Protein AF-A0A845XE99-F1 (afdb_monomer_lite)

Foldseek 3Di:
DDDPDPVVVCVVLLVVLVVLLLLLLVLQLVVCVVVVNNVVSVVSSCCSCPPPVNVVCSVVSDLLSVLVSLQSVLVVCCVPPVLSSLLSLLRSCLSPVPSVLCLLVSLLSQLVPDDPDSVVSSVVSVCSSCVNNVVSCVVVCVVPVVVSVCVVCCVQQPWPPPDDPDPAQLSVVCVVPVVCTGPNSCVVVVVVSVVLSVCVNVVVDDSVRSVVVNVVSCCRHPVPPPD

Structure (mmCIF, N/CA/C/O backbone):
data_AF-A0A845XE99-F1
#
_entry.id   AF-A0A845XE99-F1
#
loop_
_atom_site.group_PDB
_atom_site.id
_atom_site.type_symbol
_atom_site.label_atom_id
_atom_site.label_alt_id
_atom_site.label_comp_id
_atom_site.label_asym_id
_atom_site.label_entity_id
_atom_site.label_seq_id
_atom_site.pdbx_PDB_ins_code
_atom_site.Cartn_x
_atom_site.Cartn_y
_atom_site.Cartn_z
_atom_site.occupancy
_atom_site.B_iso_or_equiv
_atom_site.auth_seq_id
_atom_site.auth_comp_id
_atom_site.auth_asym_id
_atom_site.auth_atom_id
_atom_site.pdbx_PDB_model_num
ATOM 1 N N . MET A 1 1 ? 0.082 -1.389 -30.279 1.00 43.47 1 MET A N 1
ATOM 2 C CA . MET A 1 1 ? -0.028 0.013 -29.827 1.00 43.47 1 MET A CA 1
ATOM 3 C C . MET A 1 1 ? 0.870 0.167 -28.615 1.00 43.47 1 MET A C 1
ATOM 5 O O . MET A 1 1 ? 0.468 -0.185 -27.518 1.00 43.47 1 MET A O 1
ATOM 9 N N . GLY A 1 2 ? 2.123 0.544 -28.833 1.00 55.94 2 GLY A N 1
ATOM 10 C CA . GLY A 1 2 ? 3.121 0.681 -27.778 1.00 55.94 2 GLY A CA 1
ATOM 11 C C . GLY A 1 2 ? 4.141 1.705 -28.242 1.00 55.94 2 GLY A C 1
ATOM 12 O O . GLY A 1 2 ? 4.528 1.669 -29.408 1.00 55.94 2 GLY A O 1
ATOM 13 N N . PHE A 1 3 ? 4.473 2.651 -27.367 1.00 55.25 3 PHE A N 1
ATOM 14 C CA . PHE A 1 3 ? 5.484 3.674 -27.613 1.00 55.25 3 PHE A CA 1
ATOM 15 C C . PHE A 1 3 ? 6.777 3.004 -28.087 1.00 55.25 3 PHE A C 1
ATOM 17 O O . PHE A 1 3 ? 7.237 2.054 -27.454 1.00 55.25 3 PHE A O 1
ATOM 24 N N . GLN A 1 4 ? 7.296 3.438 -29.237 1.00 69.81 4 GLN A N 1
ATOM 25 C CA . GLN A 1 4 ? 8.505 2.859 -29.830 1.00 69.81 4 GLN A CA 1
ATOM 26 C C . GLN A 1 4 ? 9.765 3.324 -29.090 1.00 69.81 4 GLN A C 1
ATOM 28 O O . GLN A 1 4 ? 10.740 2.581 -29.046 1.00 69.81 4 GLN A O 1
ATOM 33 N N . ASP A 1 5 ? 9.685 4.482 -28.425 1.00 78.94 5 ASP A N 1
ATOM 34 C CA . ASP A 1 5 ? 10.758 5.060 -27.629 1.00 78.94 5 ASP A CA 1
ATOM 35 C C . ASP A 1 5 ? 10.403 5.165 -26.141 1.00 78.94 5 ASP A C 1
ATOM 37 O O . ASP A 1 5 ? 9.306 5.563 -25.734 1.00 78.94 5 ASP A O 1
ATOM 41 N N . TYR A 1 6 ? 11.387 4.842 -25.300 1.00 77.19 6 TYR A N 1
ATOM 42 C CA . TYR A 1 6 ? 11.289 4.947 -23.842 1.00 77.19 6 TYR A CA 1
ATOM 43 C C . TYR A 1 6 ? 11.041 6.392 -23.370 1.00 77.19 6 TYR A C 1
ATOM 45 O O . TYR A 1 6 ? 10.379 6.607 -22.351 1.00 77.19 6 TYR A O 1
ATOM 53 N N . SER A 1 7 ? 11.508 7.392 -24.128 1.00 80.31 7 SER A N 1
ATOM 54 C CA . SER A 1 7 ? 11.265 8.810 -23.830 1.00 80.31 7 SER A CA 1
ATOM 55 C C . SER A 1 7 ? 9.785 9.170 -23.872 1.00 80.31 7 SER A C 1
ATOM 57 O O . SER A 1 7 ? 9.321 9.946 -23.034 1.00 80.31 7 SER A O 1
ATOM 59 N N . ASP A 1 8 ? 9.036 8.594 -24.809 1.00 82.19 8 ASP A N 1
ATOM 60 C CA . ASP A 1 8 ? 7.619 8.903 -24.995 1.00 82.19 8 ASP A CA 1
ATOM 61 C C . ASP A 1 8 ? 6.784 8.282 -23.878 1.00 82.19 8 ASP A C 1
ATOM 63 O O . ASP A 1 8 ? 5.862 8.909 -23.350 1.00 82.19 8 ASP A O 1
ATOM 67 N N . TRP A 1 9 ? 7.176 7.082 -23.439 1.00 81.94 9 TRP A N 1
ATOM 68 C CA . TRP A 1 9 ? 6.602 6.448 -22.258 1.00 81.94 9 TRP A CA 1
ATOM 69 C C . TRP A 1 9 ? 6.834 7.303 -21.002 1.00 81.94 9 TRP A C 1
ATOM 71 O O . TRP A 1 9 ? 5.875 7.614 -20.292 1.00 81.94 9 TRP A O 1
ATOM 81 N N . ILE A 1 10 ? 8.069 7.759 -20.748 1.00 83.00 10 ILE A N 1
ATOM 82 C CA . ILE A 1 10 ? 8.361 8.624 -19.589 1.00 83.00 10 ILE A CA 1
ATOM 83 C C . ILE A 1 10 ? 7.571 9.930 -19.669 1.00 83.00 10 ILE A C 1
ATOM 85 O O . ILE A 1 10 ? 7.016 10.371 -18.660 1.00 83.00 10 ILE A O 1
ATOM 89 N N . SER A 1 11 ? 7.515 10.549 -20.847 1.00 84.69 11 SER A N 1
ATOM 90 C CA . SER A 1 11 ? 6.847 11.839 -21.038 1.00 84.69 11 SER A CA 1
ATOM 91 C C . SER A 1 11 ? 5.353 11.762 -20.720 1.00 84.69 11 SER A C 1
ATOM 93 O O . SER A 1 11 ? 4.804 12.705 -20.150 1.00 84.69 11 SER A O 1
ATOM 95 N N . LEU A 1 12 ? 4.710 10.624 -21.005 1.00 85.88 12 LEU A N 1
ATOM 96 C CA . LEU A 1 12 ? 3.317 10.374 -20.636 1.00 85.88 12 LEU A CA 1
ATOM 97 C C . LEU A 1 12 ? 3.138 10.100 -19.135 1.00 85.88 12 LEU A C 1
ATOM 99 O O . LEU A 1 12 ? 2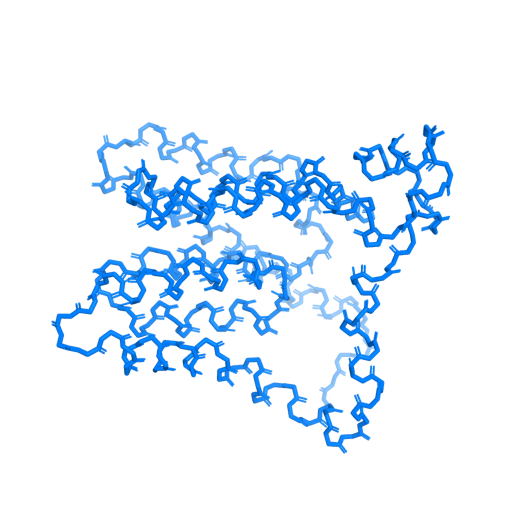.228 10.641 -18.507 1.00 85.88 12 LEU A O 1
ATOM 103 N N . TRP A 1 13 ? 3.969 9.235 -18.551 1.00 86.25 13 TRP A N 1
ATOM 104 C CA . TRP A 1 13 ? 3.756 8.745 -17.184 1.00 86.25 13 TRP A CA 1
ATOM 105 C C . TRP A 1 13 ? 4.229 9.711 -16.100 1.00 86.25 13 TRP A C 1
ATOM 107 O O . TRP A 1 13 ? 3.632 9.775 -15.023 1.00 86.25 13 TRP A O 1
ATOM 117 N N . ARG A 1 14 ? 5.254 10.518 -16.380 1.00 86.3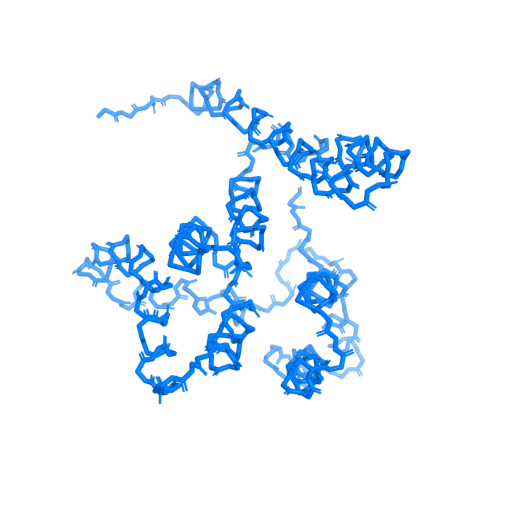1 14 ARG A N 1
ATOM 118 C CA . ARG A 1 14 ? 5.794 11.504 -15.439 1.00 86.31 14 ARG A CA 1
ATOM 119 C C . ARG A 1 14 ? 4.741 12.492 -14.900 1.00 86.31 14 ARG A C 1
ATOM 121 O O . ARG A 1 14 ? 4.681 12.637 -13.678 1.00 86.31 14 ARG A O 1
ATOM 128 N N . PRO A 1 15 ? 3.880 13.141 -15.713 1.00 89.12 15 PRO A N 1
ATOM 129 C CA . PRO A 1 15 ? 2.836 14.016 -15.177 1.00 89.12 15 PRO A CA 1
ATOM 130 C C . PRO A 1 15 ? 1.800 13.252 -14.345 1.00 89.12 15 PRO A C 1
ATOM 132 O O . PRO A 1 15 ? 1.351 13.771 -13.326 1.00 89.12 15 PRO A O 1
ATOM 135 N N . ILE A 1 16 ? 1.462 12.012 -14.718 1.00 90.00 16 ILE A N 1
ATOM 136 C CA . ILE A 1 16 ? 0.531 11.171 -13.950 1.00 90.00 16 ILE A CA 1
ATOM 137 C C . ILE A 1 16 ? 1.113 10.887 -12.562 1.00 90.00 16 ILE A C 1
ATOM 139 O O . ILE A 1 16 ? 0.440 11.098 -11.554 1.00 90.00 16 ILE A O 1
ATOM 143 N N . PHE A 1 17 ? 2.377 10.468 -12.484 1.00 89.50 17 PHE A N 1
ATOM 144 C CA . PHE A 1 17 ? 3.036 10.212 -11.202 1.00 89.50 17 PHE A CA 1
ATOM 145 C C . PHE A 1 17 ? 3.188 11.476 -10.360 1.00 89.50 17 PHE A C 1
ATOM 147 O O . PHE A 1 17 ? 2.987 11.417 -9.148 1.00 89.50 17 PHE A O 1
ATOM 154 N N . LEU A 1 18 ? 3.457 12.625 -10.984 1.00 89.56 18 LEU A N 1
ATOM 155 C CA . LEU A 1 18 ? 3.500 13.906 -10.286 1.00 89.56 18 LEU A CA 1
ATOM 156 C C . LEU A 1 18 ? 2.130 14.279 -9.699 1.00 89.56 18 LEU A C 1
ATOM 158 O O . LEU A 1 18 ? 2.049 14.644 -8.526 1.00 89.56 18 LEU A O 1
ATOM 162 N N . MET A 1 19 ? 1.050 14.137 -10.475 1.00 91.81 19 MET A N 1
ATOM 163 C CA . MET A 1 19 ? -0.317 14.375 -9.995 1.00 91.81 19 MET A CA 1
ATOM 164 C C . MET A 1 19 ? -0.668 13.458 -8.823 1.00 91.81 19 MET A C 1
ATOM 166 O O . MET A 1 19 ? -1.215 13.915 -7.821 1.00 91.81 19 MET A O 1
ATOM 170 N N . VAL A 1 20 ? -0.314 12.176 -8.914 1.00 92.56 20 VAL A N 1
ATOM 171 C CA . VAL A 1 20 ? -0.529 11.202 -7.839 1.00 92.56 20 VAL A CA 1
ATOM 172 C C . VAL A 1 20 ? 0.290 11.556 -6.597 1.00 92.56 20 VAL A C 1
ATOM 174 O O . VAL A 1 20 ? -0.230 11.484 -5.485 1.00 92.56 20 VAL A O 1
ATOM 177 N N . ASN A 1 21 ? 1.540 11.990 -6.763 1.00 91.50 21 ASN A N 1
ATOM 178 C CA . ASN A 1 21 ? 2.397 12.409 -5.656 1.00 91.50 21 ASN A CA 1
ATOM 179 C C . ASN A 1 21 ? 1.835 13.644 -4.925 1.00 91.50 21 ASN A C 1
ATOM 181 O O . ASN A 1 21 ? 1.753 13.662 -3.695 1.00 91.50 21 ASN A O 1
ATOM 185 N N . ILE A 1 22 ? 1.353 14.642 -5.672 1.00 93.19 22 ILE A N 1
ATOM 186 C CA . ILE A 1 22 ? 0.622 15.788 -5.108 1.00 93.19 22 ILE A CA 1
ATOM 187 C C . ILE A 1 22 ? -0.663 15.310 -4.416 1.00 93.19 22 ILE A C 1
ATOM 189 O O . ILE A 1 22 ? -0.986 15.768 -3.320 1.00 93.19 22 ILE A O 1
ATOM 193 N N . GLY A 1 23 ? -1.362 14.339 -5.008 1.00 94.00 23 GLY A N 1
ATOM 194 C CA . GLY A 1 23 ? -2.528 13.688 -4.417 1.00 94.00 23 GLY A CA 1
ATOM 195 C C . GLY A 1 23 ? -2.231 13.040 -3.062 1.00 94.00 23 GLY A C 1
ATOM 196 O O . GLY A 1 23 ? -3.021 13.201 -2.134 1.00 94.00 23 GLY A O 1
ATOM 197 N N . ILE A 1 24 ? -1.082 12.374 -2.901 1.00 91.62 24 ILE A N 1
ATOM 198 C CA . ILE A 1 24 ? -0.643 11.818 -1.609 1.00 91.62 24 ILE A CA 1
ATOM 199 C C . ILE A 1 24 ? -0.486 12.931 -0.571 1.00 91.62 24 ILE A C 1
ATOM 201 O O . ILE A 1 24 ? -1.042 12.827 0.524 1.00 91.62 24 ILE A O 1
ATOM 205 N N . ALA A 1 25 ? 0.228 14.005 -0.916 1.00 92.75 25 ALA A N 1
ATOM 206 C CA . ALA A 1 25 ? 0.407 15.145 -0.020 1.00 92.75 25 ALA A CA 1
ATOM 207 C C . ALA A 1 25 ? -0.946 15.767 0.375 1.00 92.75 25 ALA A C 1
ATOM 209 O O . ALA A 1 25 ? -1.179 16.055 1.550 1.00 92.75 25 ALA A O 1
ATOM 210 N N . GLY A 1 26 ? -1.868 15.885 -0.585 1.00 94.00 26 GLY A N 1
ATOM 211 C CA . GLY A 1 26 ? -3.239 16.339 -0.357 1.00 94.00 26 GLY A CA 1
ATOM 212 C C . GLY A 1 26 ? -4.034 15.423 0.578 1.00 94.00 26 GLY A C 1
ATOM 213 O O . GLY A 1 26 ? -4.725 15.919 1.466 1.00 94.00 26 GLY A O 1
ATOM 214 N N . LEU A 1 27 ? -3.909 14.098 0.444 1.00 92.75 27 LEU A N 1
ATOM 215 C CA . LEU A 1 27 ? -4.556 13.131 1.339 1.00 92.75 27 LEU A CA 1
ATOM 216 C C . LEU A 1 27 ? -4.018 13.227 2.772 1.00 92.75 27 LEU A C 1
ATOM 218 O O . LEU A 1 27 ? -4.807 13.249 3.720 1.00 92.75 27 LEU A O 1
ATOM 222 N N . ILE A 1 28 ? -2.696 13.334 2.935 1.00 90.19 28 ILE A N 1
ATOM 223 C CA . ILE A 1 28 ? -2.050 13.517 4.245 1.00 90.19 28 ILE A CA 1
ATOM 224 C C . ILE A 1 28 ? -2.538 14.816 4.892 1.00 90.19 28 ILE A C 1
ATOM 226 O O . ILE A 1 28 ? -2.958 14.816 6.054 1.00 90.19 28 ILE A O 1
ATOM 230 N N . PHE A 1 29 ? -2.537 15.909 4.127 1.00 91.44 29 PHE A N 1
ATOM 231 C CA . PHE A 1 29 ? -3.031 17.203 4.581 1.00 91.44 29 PHE A CA 1
ATOM 232 C C . PHE A 1 29 ? -4.502 17.129 5.001 1.00 91.44 29 PHE A C 1
ATOM 234 O O . PHE A 1 29 ? -4.844 17.525 6.114 1.00 91.44 29 PHE A O 1
ATOM 241 N N . TYR A 1 30 ? -5.368 16.575 4.146 1.00 92.50 30 TYR A N 1
ATOM 242 C CA . TYR A 1 30 ? -6.802 16.443 4.407 1.00 92.50 30 TYR A CA 1
ATOM 243 C C . TYR A 1 30 ? -7.081 15.606 5.659 1.00 92.50 30 TYR A C 1
ATOM 245 O O . TYR A 1 30 ? -7.941 15.960 6.468 1.00 92.50 30 TYR A O 1
ATOM 253 N N . HIS A 1 31 ? -6.331 14.519 5.861 1.00 88.06 31 HIS A N 1
ATOM 254 C CA . HIS A 1 31 ? -6.444 13.705 7.064 1.00 88.06 31 HIS A CA 1
ATOM 255 C C . HIS A 1 31 ? -6.138 14.525 8.326 1.00 88.06 31 HIS A C 1
ATOM 257 O O . HIS A 1 31 ? -6.974 14.606 9.225 1.00 88.06 31 HIS A O 1
ATOM 263 N N . LEU A 1 32 ? -4.983 15.194 8.375 1.00 88.50 32 LEU A N 1
ATOM 264 C CA . LEU A 1 32 ? -4.567 15.988 9.538 1.00 88.50 32 LEU A CA 1
ATOM 265 C C . LEU A 1 32 ? -5.455 17.218 9.766 1.00 88.50 32 LEU A C 1
ATOM 267 O O . LEU A 1 32 ? -5.744 17.570 10.913 1.00 88.50 32 LEU A O 1
ATOM 271 N N . TYR A 1 33 ? -5.951 17.826 8.690 1.00 89.44 33 TYR A N 1
ATOM 272 C CA . TYR A 1 33 ? -6.914 18.919 8.749 1.00 89.44 33 TYR A CA 1
ATOM 273 C C . TYR A 1 33 ? -8.209 18.503 9.455 1.00 89.44 33 TYR A C 1
ATOM 275 O O . TYR A 1 33 ? -8.644 19.179 10.389 1.00 89.44 33 TYR A O 1
ATOM 283 N N . ASN A 1 34 ? -8.775 17.346 9.093 1.00 87.75 34 ASN A N 1
ATOM 284 C CA . ASN A 1 34 ? -9.975 16.813 9.747 1.00 87.75 34 ASN A CA 1
ATOM 285 C C . ASN A 1 34 ? -9.757 16.499 11.238 1.00 87.75 34 ASN A C 1
ATOM 287 O O . ASN A 1 34 ? -10.709 16.510 12.016 1.00 87.75 34 ASN A O 1
ATOM 291 N N . HIS A 1 35 ? -8.509 16.265 11.652 1.00 86.00 35 HIS A N 1
ATOM 292 C CA . HIS A 1 35 ? -8.117 16.070 13.050 1.00 86.00 35 HIS A CA 1
ATOM 293 C C . HIS A 1 35 ? -7.719 17.374 13.772 1.00 86.00 35 HIS A C 1
ATOM 295 O O . HIS A 1 35 ? -7.183 17.316 14.876 1.00 86.00 35 HIS A O 1
ATOM 301 N N . LYS A 1 36 ? -8.015 18.549 13.192 1.00 89.25 36 LYS A N 1
ATOM 302 C CA . LYS A 1 36 ? -7.703 19.894 13.726 1.00 89.25 36 LYS A CA 1
ATOM 303 C C . LYS A 1 36 ? -6.203 20.197 13.872 1.00 89.25 36 LYS A C 1
ATOM 305 O O . LYS A 1 36 ? -5.822 21.128 14.576 1.00 89.25 36 LYS A O 1
ATOM 310 N N . LEU A 1 37 ? -5.343 19.464 13.167 1.00 89.00 37 LEU A N 1
ATOM 311 C CA . LEU A 1 37 ? -3.887 19.624 13.191 1.00 89.00 37 LEU A CA 1
ATOM 312 C C . LEU A 1 37 ? -3.391 20.343 11.925 1.00 89.00 37 LEU A C 1
ATOM 314 O O . LEU A 1 37 ? -2.544 19.831 11.199 1.00 89.00 37 LEU A O 1
ATOM 318 N N . PHE A 1 38 ? -3.923 21.534 11.638 1.00 88.25 38 PHE A N 1
ATOM 319 C CA . PHE A 1 38 ? -3.670 22.252 10.376 1.00 88.25 38 PHE A CA 1
ATOM 320 C C . PHE A 1 38 ? -2.182 22.532 10.104 1.00 88.25 38 PHE A C 1
ATOM 322 O O . PHE A 1 38 ? -1.695 22.261 9.007 1.00 88.25 38 PHE A O 1
ATOM 329 N N . ILE A 1 39 ? -1.447 23.029 11.106 1.00 90.50 39 ILE A N 1
ATOM 330 C CA . ILE A 1 39 ? -0.013 23.348 10.975 1.00 90.50 39 ILE A CA 1
ATOM 331 C C . ILE A 1 39 ? 0.791 22.078 10.672 1.00 90.50 39 ILE A C 1
ATOM 333 O O . ILE A 1 39 ? 1.630 22.067 9.773 1.00 90.50 39 ILE A O 1
ATOM 337 N N . PHE A 1 40 ? 0.485 20.980 11.369 1.00 88.44 40 PHE A N 1
ATOM 338 C CA . PHE A 1 40 ? 1.107 19.684 11.107 1.00 88.44 40 PHE A CA 1
ATOM 339 C C . PHE A 1 40 ? 0.726 19.132 9.735 1.00 88.44 40 PHE A C 1
ATOM 341 O O . PHE A 1 40 ? 1.557 18.493 9.103 1.00 88.44 40 PHE A O 1
ATOM 348 N N . GLY A 1 41 ? -0.492 19.402 9.256 1.00 88.00 41 GLY A N 1
ATOM 349 C CA . GLY A 1 41 ? -0.924 19.076 7.899 1.00 88.00 41 GLY A CA 1
ATOM 350 C C . GLY A 1 41 ? -0.007 19.693 6.850 1.00 88.00 41 GLY A C 1
ATOM 351 O O . GLY A 1 41 ? 0.526 18.975 6.005 1.00 88.00 41 GLY A O 1
ATOM 352 N N . TRP A 1 42 ? 0.216 21.008 6.931 1.00 91.56 42 TRP A N 1
ATOM 353 C CA . TRP A 1 42 ? 1.134 21.713 6.031 1.00 91.56 42 TRP A CA 1
ATOM 354 C C . TRP A 1 42 ? 2.557 21.185 6.137 1.00 91.56 42 TRP A C 1
ATOM 356 O O . TRP A 1 42 ? 3.174 20.879 5.118 1.00 91.56 42 TRP A O 1
ATOM 366 N N . PHE A 1 43 ? 3.060 21.034 7.362 1.00 92.56 43 PHE A N 1
ATOM 367 C CA . PHE A 1 43 ? 4.405 20.525 7.584 1.00 92.56 43 PHE A CA 1
ATOM 368 C C . PHE A 1 43 ? 4.581 19.115 7.007 1.00 92.56 43 PHE A C 1
ATOM 370 O O . PHE A 1 43 ? 5.550 18.871 6.300 1.00 92.56 43 PHE A O 1
ATOM 377 N N . ALA A 1 44 ? 3.633 18.203 7.235 1.00 88.88 44 ALA A N 1
ATOM 378 C CA . ALA A 1 44 ? 3.687 16.838 6.718 1.00 88.88 44 ALA A CA 1
ATOM 379 C C . ALA A 1 44 ? 3.589 16.785 5.186 1.00 88.88 44 ALA A C 1
ATOM 381 O O . ALA A 1 44 ? 4.307 16.007 4.561 1.00 88.88 44 ALA A O 1
ATOM 382 N N . ALA A 1 45 ? 2.744 17.621 4.574 1.00 91.00 45 ALA A N 1
ATOM 383 C CA . ALA A 1 45 ? 2.629 17.713 3.120 1.00 91.00 45 ALA A CA 1
ATOM 384 C C . ALA A 1 45 ? 3.912 18.267 2.478 1.00 91.00 45 ALA A C 1
ATOM 386 O O . ALA A 1 45 ? 4.411 17.692 1.511 1.00 91.00 45 ALA A O 1
ATOM 387 N N . LEU A 1 46 ? 4.482 19.336 3.043 1.00 91.88 46 LEU A N 1
ATOM 388 C CA . LEU A 1 46 ? 5.754 19.901 2.586 1.00 91.88 46 LEU A CA 1
ATOM 389 C C . LEU A 1 46 ? 6.904 18.919 2.792 1.00 91.88 46 LEU A C 1
ATOM 391 O O . LEU A 1 46 ? 7.696 18.713 1.879 1.00 91.88 46 LEU A O 1
ATOM 395 N N . LEU A 1 47 ? 6.967 18.269 3.955 1.00 91.25 47 LEU A N 1
ATOM 396 C CA . LEU A 1 47 ? 7.966 17.247 4.239 1.00 91.25 47 LEU A CA 1
ATOM 397 C C . LEU A 1 47 ? 7.854 16.092 3.242 1.00 91.25 47 LEU A C 1
ATOM 399 O O . LEU A 1 47 ? 8.874 15.649 2.732 1.00 91.25 47 LEU A O 1
ATOM 403 N N . TRP A 1 48 ? 6.643 15.628 2.920 1.00 90.62 48 TRP A N 1
ATOM 404 C CA . TRP A 1 48 ? 6.442 14.588 1.910 1.00 90.62 48 TRP A CA 1
ATOM 405 C C . TRP A 1 48 ? 6.955 15.028 0.536 1.00 90.62 48 TRP A C 1
ATOM 407 O O . TRP A 1 48 ? 7.734 14.299 -0.074 1.00 90.62 48 TRP A O 1
ATOM 417 N N . LEU A 1 49 ? 6.562 16.215 0.064 1.00 89.62 49 LEU A N 1
ATOM 418 C CA . LEU A 1 49 ? 6.920 16.713 -1.269 1.00 89.62 49 LEU A CA 1
ATOM 419 C C . LEU A 1 49 ? 8.411 17.047 -1.413 1.00 89.62 49 LEU A C 1
ATOM 421 O O . LEU A 1 49 ? 8.981 16.834 -2.480 1.00 89.62 49 LEU A O 1
ATOM 425 N N . LEU A 1 50 ? 9.037 17.561 -0.353 1.00 89.88 50 LEU A N 1
ATOM 426 C CA . LEU A 1 50 ? 10.415 18.059 -0.370 1.00 89.88 50 LEU A CA 1
ATOM 427 C C . LEU A 1 50 ? 11.435 17.055 0.178 1.00 89.88 50 LEU A C 1
ATOM 429 O O . LEU A 1 50 ? 12.633 17.335 0.178 1.00 89.88 50 LEU A O 1
ATOM 433 N N . ASN A 1 51 ? 10.999 15.884 0.650 1.00 86.94 51 ASN A N 1
ATOM 434 C CA . ASN A 1 51 ? 11.929 14.847 1.074 1.00 86.94 51 ASN A CA 1
ATOM 435 C C . ASN A 1 51 ? 12.784 14.385 -0.117 1.00 86.94 51 ASN A C 1
ATOM 437 O O . ASN A 1 51 ? 12.280 14.157 -1.219 1.00 86.94 51 ASN A O 1
ATOM 441 N N . ARG A 1 52 ? 14.081 14.177 0.139 1.00 82.88 52 ARG A N 1
ATOM 442 C CA . ARG A 1 52 ? 15.069 13.650 -0.808 1.00 82.88 52 ARG A CA 1
ATOM 443 C C . ARG A 1 52 ? 14.552 12.434 -1.576 1.00 82.88 52 ARG A C 1
ATOM 445 O O . ARG A 1 52 ? 14.724 12.381 -2.788 1.00 82.88 52 ARG A O 1
ATOM 452 N N . TRP A 1 53 ? 13.925 11.475 -0.889 1.00 82.06 53 TRP A N 1
ATOM 453 C CA . TRP A 1 53 ? 13.401 10.268 -1.539 1.00 82.06 53 TRP A CA 1
ATOM 454 C C . TRP A 1 53 ? 12.298 10.600 -2.550 1.00 82.06 53 TRP A C 1
ATOM 456 O O . TRP A 1 53 ? 12.358 10.152 -3.688 1.00 82.06 53 TRP A O 1
ATOM 466 N N . THR A 1 54 ? 11.337 11.447 -2.177 1.00 84.25 54 THR A N 1
ATOM 467 C CA . THR A 1 54 ? 10.237 11.854 -3.060 1.00 84.25 54 THR A CA 1
ATOM 468 C C . THR A 1 54 ? 10.744 12.605 -4.286 1.00 84.25 54 THR A C 1
ATOM 470 O O . THR A 1 54 ? 10.292 12.333 -5.398 1.00 84.25 54 THR A O 1
ATOM 473 N N . LEU A 1 55 ? 11.706 13.515 -4.106 1.00 83.62 55 LEU A N 1
ATOM 474 C CA . LEU A 1 55 ? 12.319 14.255 -5.212 1.00 83.62 55 LEU A CA 1
ATOM 475 C C . LEU A 1 55 ? 13.074 13.321 -6.164 1.00 83.62 55 LEU A C 1
ATOM 477 O O . LEU A 1 55 ? 12.897 13.418 -7.374 1.00 83.62 55 LEU A O 1
ATOM 481 N N . TYR A 1 56 ? 13.856 12.385 -5.621 1.00 82.00 56 TYR A N 1
ATOM 482 C CA . TYR A 1 56 ? 14.608 11.410 -6.411 1.00 82.00 56 TYR A CA 1
ATOM 483 C C . TYR A 1 56 ? 13.683 10.492 -7.220 1.00 82.00 56 TYR A C 1
ATOM 485 O O . TYR A 1 56 ? 13.778 10.408 -8.440 1.00 82.00 56 TYR A O 1
ATOM 493 N N . VAL A 1 57 ? 12.697 9.884 -6.560 1.00 79.50 57 VAL A N 1
ATOM 494 C CA . VAL A 1 57 ? 11.759 8.947 -7.196 1.00 79.50 57 VAL A CA 1
ATOM 495 C C . VAL A 1 57 ? 10.849 9.643 -8.222 1.00 79.50 57 VAL A C 1
ATOM 497 O O . VAL A 1 57 ? 10.393 9.012 -9.177 1.00 79.50 57 VAL A O 1
ATOM 500 N N . SER A 1 58 ? 10.617 10.954 -8.077 1.00 79.25 58 SER A N 1
ATOM 501 C CA . SER A 1 58 ? 9.891 11.759 -9.074 1.00 79.25 58 SER A CA 1
ATOM 502 C C . SER A 1 58 ? 10.669 11.934 -10.384 1.00 79.25 58 SER A C 1
ATOM 504 O O . SER A 1 58 ? 10.052 12.139 -11.431 1.00 79.25 58 SER A O 1
ATOM 506 N N . ILE A 1 59 ? 12.001 11.831 -10.353 1.00 78.31 59 ILE A N 1
ATOM 507 C CA . ILE A 1 59 ? 12.846 11.871 -11.554 1.00 78.31 59 ILE A CA 1
ATOM 508 C C . ILE A 1 59 ? 12.769 10.526 -12.289 1.00 78.31 59 ILE A C 1
ATOM 510 O O . ILE A 1 59 ? 12.558 10.506 -13.505 1.00 78.31 59 ILE A O 1
ATOM 514 N N . ASP A 1 60 ? 12.826 9.418 -11.551 1.00 72.69 60 ASP A N 1
ATOM 515 C CA . ASP A 1 60 ? 12.869 8.056 -12.108 1.00 72.69 60 ASP A CA 1
ATOM 516 C C . ASP A 1 60 ? 11.515 7.497 -12.573 1.00 72.69 60 ASP A C 1
ATOM 518 O O . ASP A 1 60 ? 11.450 6.373 -13.062 1.00 72.69 60 ASP A O 1
ATOM 522 N N . ALA A 1 61 ? 10.424 8.265 -12.449 1.00 72.75 61 ALA A N 1
ATOM 523 C CA . ALA A 1 61 ? 9.077 7.857 -12.865 1.00 72.75 61 ALA A CA 1
ATOM 524 C C . ALA A 1 61 ? 8.671 6.472 -12.308 1.00 72.75 61 ALA A C 1
ATOM 526 O O . ALA A 1 61 ? 8.200 5.589 -13.026 1.00 72.75 61 ALA A O 1
ATOM 527 N N . ASN A 1 62 ? 8.875 6.272 -11.005 1.00 78.19 62 ASN A N 1
ATOM 528 C CA . ASN A 1 62 ? 8.603 4.994 -10.353 1.00 78.19 62 ASN A CA 1
ATOM 529 C C . ASN A 1 62 ? 7.103 4.806 -10.047 1.00 78.19 62 ASN A C 1
ATOM 531 O O . ASN A 1 62 ? 6.407 5.741 -9.645 1.00 78.19 62 ASN A O 1
ATOM 535 N N . LEU A 1 63 ? 6.619 3.565 -10.138 1.00 83.00 63 LEU A N 1
ATOM 536 C CA . LEU A 1 63 ? 5.220 3.188 -9.873 1.00 83.00 63 LEU A CA 1
ATOM 537 C C . LEU A 1 63 ? 4.834 3.245 -8.381 1.00 83.00 63 LEU A C 1
ATOM 539 O O . LEU A 1 63 ? 3.668 3.060 -8.019 1.00 83.00 63 LEU A O 1
ATOM 543 N N . ASP A 1 64 ? 5.799 3.527 -7.507 1.00 83.75 64 ASP A N 1
ATOM 544 C CA . ASP A 1 64 ? 5.643 3.516 -6.051 1.00 83.75 64 ASP A CA 1
ATOM 545 C C . ASP A 1 64 ? 4.616 4.524 -5.557 1.00 83.75 64 ASP A C 1
ATOM 547 O O . ASP A 1 64 ? 3.832 4.208 -4.661 1.00 83.75 64 ASP A O 1
ATOM 551 N N . PHE A 1 65 ? 4.555 5.703 -6.178 1.00 87.12 65 PHE A N 1
ATOM 552 C CA . PHE A 1 65 ? 3.567 6.717 -5.821 1.00 87.12 65 PHE A CA 1
ATOM 553 C C . PHE A 1 65 ? 2.142 6.228 -6.061 1.00 87.12 65 PHE A C 1
ATOM 555 O O . PHE A 1 65 ? 1.268 6.457 -5.230 1.00 87.12 65 PHE A O 1
ATOM 562 N N . LEU A 1 66 ? 1.902 5.490 -7.146 1.00 90.00 66 LEU A N 1
ATOM 563 C CA . LEU A 1 66 ? 0.578 4.950 -7.436 1.00 90.00 66 LEU A CA 1
ATOM 564 C C . LEU A 1 66 ? 0.158 3.925 -6.377 1.00 90.00 66 LEU A C 1
ATOM 566 O O . LEU A 1 66 ? -0.942 4.011 -5.827 1.00 90.00 66 LEU A O 1
ATOM 570 N N . ALA A 1 67 ? 1.064 3.013 -6.014 1.00 89.81 67 ALA A N 1
ATOM 571 C CA . ALA A 1 67 ? 0.806 2.037 -4.961 1.00 89.81 67 ALA A CA 1
ATOM 572 C C . ALA A 1 67 ? 0.564 2.707 -3.593 1.00 89.81 67 ALA A C 1
ATOM 574 O O . ALA A 1 67 ? -0.391 2.348 -2.897 1.00 89.81 67 ALA A O 1
ATOM 575 N N . ILE A 1 68 ? 1.384 3.694 -3.212 1.00 88.56 68 ILE A N 1
ATOM 576 C CA . ILE A 1 68 ? 1.270 4.412 -1.931 1.00 88.56 68 ILE A CA 1
ATOM 577 C C . ILE A 1 68 ? -0.018 5.235 -1.868 1.00 88.56 68 ILE A C 1
ATOM 579 O O . ILE A 1 68 ? -0.698 5.221 -0.841 1.00 88.56 68 ILE A O 1
ATOM 583 N N . PHE A 1 69 ? -0.390 5.907 -2.956 1.00 91.69 69 PHE A N 1
ATOM 584 C CA . PHE A 1 69 ? -1.618 6.692 -3.032 1.00 91.69 69 PHE A CA 1
ATOM 585 C C . PHE A 1 69 ? -2.851 5.839 -2.735 1.00 91.69 69 PHE A C 1
ATOM 587 O O . PHE A 1 69 ? -3.609 6.149 -1.814 1.00 91.69 69 PHE A O 1
ATOM 594 N N . PHE A 1 70 ? -3.015 4.719 -3.445 1.00 93.06 70 PHE A N 1
ATOM 595 C CA . PHE A 1 70 ? -4.149 3.821 -3.217 1.00 93.06 70 PHE A CA 1
ATOM 596 C C . PHE A 1 70 ? -4.110 3.161 -1.834 1.00 93.06 70 PHE A C 1
ATOM 598 O O . PHE A 1 70 ? -5.160 2.940 -1.227 1.00 93.06 70 PHE A O 1
ATOM 605 N N . MET A 1 71 ? -2.917 2.911 -1.287 1.00 90.38 71 MET A N 1
ATOM 606 C CA . MET A 1 71 ? -2.754 2.401 0.075 1.00 90.38 71 MET A CA 1
ATOM 607 C C . MET A 1 71 ? -3.234 3.409 1.133 1.00 90.38 71 MET A C 1
ATOM 609 O O . MET A 1 71 ? -3.987 3.031 2.033 1.00 90.38 71 MET A O 1
ATOM 613 N N . ILE A 1 72 ? -2.828 4.680 1.037 1.00 90.19 72 ILE A N 1
ATOM 614 C CA . ILE A 1 72 ? -3.257 5.740 1.968 1.00 90.19 72 ILE A CA 1
ATOM 615 C C . ILE A 1 72 ? -4.758 5.982 1.824 1.00 90.19 72 ILE A C 1
ATOM 617 O O . ILE A 1 72 ? -5.474 6.024 2.826 1.00 90.19 72 ILE A O 1
ATOM 621 N N . LEU A 1 73 ? -5.248 6.070 0.586 1.00 91.75 73 LEU A N 1
ATOM 622 C CA . LEU A 1 73 ? -6.668 6.235 0.303 1.00 91.75 73 LEU A CA 1
ATOM 623 C C . LEU A 1 73 ? -7.490 5.101 0.932 1.00 91.75 73 LEU A C 1
ATOM 625 O O . LEU A 1 73 ? -8.484 5.360 1.608 1.00 91.75 73 LEU A O 1
ATOM 629 N N . SER A 1 74 ? -7.035 3.854 0.793 1.00 92.75 74 SER A N 1
ATOM 630 C CA . SER A 1 74 ? -7.657 2.703 1.447 1.00 92.75 74 SER A CA 1
ATOM 631 C C . SER A 1 74 ? -7.752 2.875 2.967 1.00 92.75 74 SER A C 1
ATOM 633 O O . SER A 1 74 ? -8.830 2.701 3.536 1.00 92.75 74 SER A O 1
ATOM 635 N N . LEU A 1 75 ? -6.660 3.271 3.631 1.00 88.94 75 LEU A N 1
ATOM 636 C CA . LEU A 1 75 ? -6.649 3.478 5.085 1.00 88.94 75 LEU A CA 1
ATOM 637 C C . LEU A 1 75 ? -7.647 4.555 5.525 1.00 88.94 75 LEU A C 1
ATOM 639 O O . LEU A 1 75 ? -8.322 4.390 6.540 1.00 88.94 75 LEU A O 1
ATOM 643 N N . MET A 1 76 ? -7.778 5.631 4.750 1.00 89.25 76 MET A N 1
ATOM 644 C CA . MET A 1 76 ? -8.708 6.722 5.053 1.00 89.25 76 MET A CA 1
ATOM 645 C C . MET A 1 76 ? -10.174 6.326 4.857 1.00 89.25 76 MET A C 1
ATOM 647 O O . MET A 1 76 ? -11.043 6.802 5.591 1.00 89.25 76 MET A O 1
ATOM 651 N N . LEU A 1 77 ? -10.467 5.458 3.884 1.00 89.50 77 LEU A N 1
ATOM 652 C CA . LEU A 1 77 ? -11.821 4.952 3.650 1.00 89.50 77 LEU A CA 1
ATOM 653 C C . LEU A 1 77 ? -12.215 3.854 4.641 1.00 89.50 77 LEU A C 1
ATOM 655 O O . LEU A 1 77 ? -13.410 3.640 4.847 1.00 89.50 77 LEU A O 1
ATOM 659 N N . LEU A 1 78 ? -11.242 3.186 5.260 1.00 85.88 78 LEU A N 1
ATOM 660 C CA . LEU A 1 78 ? -11.446 2.009 6.098 1.00 85.88 78 LEU A CA 1
ATOM 661 C C . LEU A 1 78 ? -12.516 2.204 7.199 1.00 85.88 78 LEU A C 1
ATOM 663 O O . LEU A 1 78 ? -13.403 1.353 7.286 1.00 85.88 78 LEU A O 1
ATOM 667 N N . PRO A 1 79 ? -12.559 3.327 7.956 1.00 81.75 79 PRO A N 1
ATOM 668 C CA . PRO A 1 79 ? -13.574 3.546 8.993 1.00 81.75 79 PRO A CA 1
ATOM 669 C C . PRO A 1 79 ? -15.004 3.742 8.467 1.00 81.75 79 PRO A C 1
ATOM 671 O O . PRO A 1 79 ? -15.953 3.439 9.183 1.00 81.75 79 PRO A O 1
ATOM 674 N N . LYS A 1 80 ? -15.176 4.276 7.247 1.00 82.25 80 LYS A N 1
ATOM 675 C CA . LYS A 1 80 ? -16.489 4.694 6.706 1.00 82.25 80 LYS A CA 1
ATOM 676 C C . LYS A 1 80 ? -17.038 3.747 5.635 1.00 82.25 80 LYS A C 1
ATOM 678 O O . LYS A 1 80 ? -18.240 3.518 5.566 1.00 82.25 80 LYS A O 1
ATOM 683 N N . HIS A 1 81 ? -16.172 3.208 4.780 1.00 86.75 81 HIS A N 1
ATOM 684 C CA . HIS A 1 81 ? -16.537 2.401 3.616 1.00 86.75 81 HIS A CA 1
ATOM 685 C C . HIS A 1 81 ? -15.582 1.211 3.456 1.00 86.75 81 HIS A C 1
ATOM 687 O O . HIS A 1 81 ? -14.729 1.201 2.565 1.00 86.75 81 HIS A O 1
ATOM 693 N N . LYS A 1 82 ? -15.760 0.184 4.297 1.00 87.00 82 LYS A N 1
ATOM 694 C CA . LYS A 1 82 ? -14.886 -1.003 4.368 1.00 87.00 82 LYS A CA 1
ATOM 695 C C . LYS A 1 82 ? -14.654 -1.661 3.002 1.00 87.00 82 LYS A C 1
ATOM 697 O O . LYS A 1 82 ? -13.511 -1.862 2.607 1.00 87.00 82 LYS A O 1
ATOM 702 N N . SER A 1 83 ? -15.713 -1.908 2.227 1.00 88.06 83 SER A N 1
ATOM 703 C CA . SER A 1 83 ? -15.589 -2.560 0.913 1.00 88.06 83 SER A CA 1
ATOM 704 C C . SER A 1 83 ? -14.772 -1.736 -0.085 1.00 88.06 83 SER A C 1
ATOM 706 O O . SER A 1 83 ? -13.940 -2.285 -0.802 1.00 88.06 83 SER A O 1
ATOM 708 N N . LYS A 1 84 ? -14.960 -0.408 -0.105 1.00 91.44 84 LYS A N 1
ATOM 709 C CA . LYS A 1 84 ? -14.173 0.487 -0.968 1.00 91.44 84 LYS A CA 1
ATOM 710 C C . LYS A 1 84 ? -12.712 0.531 -0.528 1.00 91.44 84 LYS A C 1
ATOM 712 O O . LYS A 1 84 ? -11.837 0.543 -1.384 1.00 91.44 84 LYS A O 1
ATOM 717 N N . ALA A 1 85 ? -12.449 0.508 0.779 1.00 91.38 85 ALA A N 1
ATOM 718 C CA . ALA A 1 85 ? -11.091 0.409 1.300 1.00 91.38 85 ALA A CA 1
ATOM 719 C C . ALA A 1 85 ? -10.405 -0.880 0.819 1.00 91.38 85 ALA A C 1
ATOM 721 O O . ALA A 1 85 ? -9.349 -0.805 0.202 1.00 91.38 85 ALA A O 1
ATOM 722 N N . PHE A 1 86 ? -11.040 -2.047 0.975 1.00 92.81 86 PHE A N 1
ATOM 723 C CA . PHE A 1 86 ? -10.461 -3.316 0.510 1.00 92.81 86 PHE A CA 1
ATOM 724 C C . PHE A 1 86 ? -10.168 -3.329 -0.995 1.00 92.81 86 PHE A C 1
ATOM 726 O O . PHE A 1 86 ? -9.119 -3.825 -1.396 1.00 92.81 86 PHE A O 1
ATOM 733 N N . LEU A 1 87 ? -11.031 -2.726 -1.819 1.00 94.19 87 LEU A N 1
ATOM 734 C CA . LEU A 1 87 ? -10.788 -2.594 -3.260 1.00 94.19 87 LEU A CA 1
ATOM 735 C C . LEU A 1 87 ? -9.619 -1.649 -3.581 1.00 94.19 87 LEU A C 1
ATOM 737 O O . LEU A 1 87 ? -8.783 -1.980 -4.417 1.00 94.19 87 LEU A O 1
ATOM 741 N N . MET A 1 88 ? -9.513 -0.502 -2.902 1.00 93.75 88 MET A N 1
ATOM 742 C CA . MET A 1 88 ? -8.369 0.408 -3.075 1.00 93.75 88 MET A CA 1
ATOM 743 C C . MET A 1 88 ? -7.060 -0.246 -2.613 1.00 93.75 88 MET A C 1
ATOM 745 O O . MET A 1 88 ? -6.021 -0.090 -3.254 1.00 93.75 88 MET A O 1
ATOM 749 N N . PHE A 1 89 ? -7.106 -1.046 -1.548 1.00 93.31 89 PHE A N 1
ATOM 750 C CA . PHE A 1 89 ? -5.967 -1.844 -1.107 1.00 93.31 89 PHE A CA 1
ATOM 751 C C . PHE A 1 89 ? -5.602 -2.945 -2.111 1.00 93.31 89 PHE A C 1
ATOM 753 O O . PHE A 1 89 ? -4.423 -3.140 -2.400 1.00 93.31 89 PHE A O 1
ATOM 760 N N . SER A 1 90 ? -6.601 -3.617 -2.688 1.00 93.31 90 SER A N 1
ATOM 761 C CA . SER A 1 90 ? -6.419 -4.594 -3.767 1.00 93.31 90 SER A CA 1
ATOM 762 C C . SER A 1 90 ? -5.705 -3.970 -4.966 1.00 93.31 90 SER A C 1
ATOM 764 O O . SER A 1 90 ? -4.750 -4.543 -5.490 1.00 93.31 90 SER A O 1
ATOM 766 N N . LEU A 1 91 ? -6.100 -2.750 -5.345 1.00 93.25 91 LEU A N 1
ATOM 767 C CA . LEU A 1 91 ? -5.486 -2.009 -6.443 1.00 93.25 91 LEU A CA 1
ATOM 768 C C . LEU A 1 91 ? -4.022 -1.661 -6.141 1.00 93.25 91 LEU A C 1
ATOM 770 O O . LEU A 1 91 ? -3.151 -1.891 -6.977 1.00 93.25 91 LEU A O 1
ATOM 774 N N . SER A 1 92 ? -3.738 -1.186 -4.925 1.00 92.62 92 SER A N 1
ATOM 775 C CA . SER A 1 92 ? -2.367 -0.947 -4.452 1.00 92.62 92 SER A CA 1
ATOM 776 C C . SER A 1 92 ? -1.501 -2.210 -4.543 1.00 92.62 92 SER A C 1
ATOM 778 O O . SER A 1 92 ? -0.393 -2.161 -5.082 1.00 92.62 92 SER A O 1
ATOM 780 N N . LEU A 1 93 ? -2.028 -3.353 -4.085 1.00 90.25 93 LEU A N 1
ATOM 781 C CA . LEU A 1 93 ? -1.323 -4.637 -4.097 1.00 90.25 93 LEU A CA 1
ATOM 782 C C . LEU A 1 93 ? -1.082 -5.150 -5.523 1.00 90.25 93 LEU A C 1
ATOM 784 O O . LEU A 1 93 ? -0.019 -5.706 -5.798 1.00 90.25 93 LEU A O 1
ATOM 788 N N . GLY A 1 94 ? -2.043 -4.925 -6.423 1.00 87.56 94 GLY A N 1
ATOM 789 C CA . GLY A 1 94 ? -1.934 -5.264 -7.840 1.00 87.56 94 GLY A CA 1
ATOM 790 C C . GLY A 1 94 ? -0.864 -4.451 -8.571 1.00 87.56 94 GLY A C 1
ATOM 791 O O . GLY A 1 94 ? -0.216 -4.984 -9.466 1.00 87.56 94 GLY A O 1
ATOM 792 N N . ILE A 1 95 ? -0.640 -3.194 -8.168 1.00 87.75 95 ILE A N 1
ATOM 793 C CA . ILE A 1 95 ? 0.437 -2.351 -8.711 1.00 87.75 95 ILE A CA 1
ATOM 794 C C . ILE A 1 95 ? 1.789 -2.772 -8.135 1.00 87.75 95 ILE A C 1
ATOM 796 O O . ILE A 1 95 ? 2.746 -2.983 -8.879 1.00 87.75 95 ILE A O 1
ATOM 800 N N . LYS A 1 96 ? 1.891 -2.882 -6.803 1.00 85.25 96 LYS A N 1
ATOM 801 C CA . LYS A 1 96 ? 3.135 -3.271 -6.136 1.00 85.25 96 LYS A CA 1
ATOM 802 C C . LYS A 1 96 ? 2.857 -4.161 -4.931 1.00 85.25 96 LYS A C 1
ATOM 804 O O . LYS A 1 96 ? 2.240 -3.762 -3.945 1.00 85.25 96 LYS A O 1
ATOM 809 N N . GLN A 1 97 ? 3.462 -5.345 -4.946 1.00 78.81 97 GLN A N 1
ATOM 810 C CA . GLN A 1 97 ? 3.304 -6.369 -3.906 1.00 78.81 97 GLN A CA 1
ATOM 811 C C . GLN A 1 97 ? 3.876 -5.963 -2.531 1.00 78.81 97 GLN A C 1
ATOM 813 O O . GLN A 1 97 ? 3.701 -6.678 -1.551 1.00 78.81 97 GLN A O 1
ATOM 818 N N . ILE A 1 98 ? 4.528 -4.798 -2.408 1.00 69.56 98 ILE A N 1
ATOM 819 C CA . ILE A 1 98 ? 5.042 -4.265 -1.133 1.00 69.56 98 ILE A CA 1
ATOM 820 C C . ILE A 1 98 ? 3.954 -4.142 -0.059 1.00 69.56 98 ILE A C 1
ATOM 822 O O . ILE A 1 98 ? 4.247 -4.314 1.124 1.00 69.56 98 ILE A O 1
ATOM 826 N N . ALA A 1 99 ? 2.707 -3.900 -0.470 1.00 74.88 99 ALA A N 1
ATOM 827 C CA . ALA A 1 99 ? 1.565 -3.762 0.421 1.00 74.88 99 ALA A CA 1
ATOM 828 C C . ALA A 1 99 ? 1.098 -5.095 1.036 1.00 74.88 99 ALA A C 1
ATOM 830 O O . ALA A 1 99 ? 0.322 -5.070 1.989 1.00 74.88 99 ALA A O 1
ATOM 831 N N . ILE A 1 100 ? 1.595 -6.255 0.577 1.00 82.19 100 ILE A N 1
ATOM 832 C CA . ILE A 1 100 ? 1.180 -7.578 1.083 1.00 82.19 100 ILE A CA 1
ATOM 833 C C . ILE A 1 100 ? 1.337 -7.712 2.606 1.00 82.19 100 ILE A C 1
ATOM 835 O O . ILE A 1 100 ? 0.544 -8.360 3.282 1.00 82.19 100 ILE A O 1
ATOM 839 N N . PHE A 1 101 ? 2.305 -6.998 3.177 1.00 79.50 101 PHE A N 1
ATOM 840 C CA . PHE A 1 101 ? 2.567 -6.944 4.613 1.00 79.50 101 PHE A CA 1
ATOM 841 C C . PHE A 1 101 ? 1.460 -6.281 5.443 1.00 79.50 101 PHE A C 1
ATOM 843 O O . PHE A 1 101 ? 1.413 -6.444 6.667 1.00 79.50 101 PHE A O 1
ATOM 850 N N . LEU A 1 102 ? 0.569 -5.526 4.805 1.00 82.50 102 LEU A N 1
ATOM 851 C CA . LEU A 1 102 ? -0.601 -4.933 5.441 1.00 82.50 102 LEU A CA 1
ATOM 852 C C . LEU A 1 102 ? -1.821 -5.858 5.379 1.00 82.50 102 LEU A C 1
ATOM 854 O O . LEU A 1 102 ? -2.726 -5.668 6.187 1.00 82.50 102 LEU A O 1
ATOM 858 N N . VAL A 1 103 ? -1.829 -6.894 4.527 1.00 87.88 103 VAL A N 1
ATOM 859 C CA . VAL A 1 103 ? -2.969 -7.820 4.374 1.00 87.88 103 VAL A CA 1
ATOM 860 C C . VAL A 1 103 ? -3.446 -8.365 5.723 1.00 87.88 103 VAL A C 1
ATOM 862 O O . VAL A 1 103 ? -4.629 -8.202 6.021 1.00 87.88 103 VAL A O 1
ATOM 865 N N . PRO A 1 104 ? -2.583 -8.904 6.613 1.00 85.38 104 PRO A N 1
ATOM 866 C CA . PRO A 1 104 ? -3.093 -9.468 7.857 1.00 85.38 104 PRO A CA 1
ATOM 867 C C . PRO A 1 104 ? -3.653 -8.392 8.801 1.00 85.38 104 PRO A C 1
ATOM 869 O O . PRO A 1 104 ? -4.528 -8.693 9.602 1.00 85.38 104 PRO A O 1
ATOM 872 N N . LEU A 1 105 ? -3.232 -7.120 8.683 1.00 84.75 105 LEU A N 1
ATOM 873 C CA . LEU A 1 105 ? -3.834 -6.022 9.460 1.00 84.75 105 LEU A CA 1
ATOM 874 C C . LEU A 1 105 ? -5.269 -5.757 9.017 1.00 84.75 105 LEU A C 1
ATOM 876 O O . LEU A 1 105 ? -6.147 -5.608 9.860 1.00 84.75 105 LEU A O 1
ATOM 880 N N . TYR A 1 106 ? -5.493 -5.709 7.703 1.00 86.81 106 TYR A N 1
ATOM 881 C CA . TYR A 1 106 ? -6.822 -5.499 7.139 1.00 86.81 106 TYR A CA 1
ATOM 882 C C . TYR A 1 106 ? -7.763 -6.653 7.497 1.00 86.81 106 TYR A C 1
ATOM 884 O O . TYR A 1 106 ? -8.914 -6.396 7.836 1.00 86.81 106 TYR A O 1
ATOM 892 N N . LEU A 1 107 ? -7.270 -7.898 7.510 1.00 88.88 107 LEU A N 1
ATOM 893 C CA . LEU A 1 107 ? -8.054 -9.066 7.931 1.00 88.88 107 LEU A CA 1
ATOM 894 C C . LEU A 1 107 ? -8.388 -9.040 9.427 1.00 88.88 107 LEU A C 1
ATOM 896 O O . LEU A 1 107 ? -9.544 -9.238 9.787 1.00 88.88 107 LEU A O 1
ATOM 900 N N . ILE A 1 108 ? -7.416 -8.736 10.298 1.00 86.81 108 ILE A N 1
ATOM 901 C CA . ILE A 1 108 ? -7.667 -8.578 11.743 1.00 86.81 108 ILE A CA 1
ATOM 902 C C . ILE A 1 108 ? -8.726 -7.497 11.978 1.00 86.81 108 ILE A C 1
ATOM 904 O O . ILE A 1 108 ? -9.622 -7.667 12.803 1.00 86.81 108 ILE A O 1
ATOM 908 N N . TRP A 1 109 ? -8.647 -6.388 11.244 1.00 83.50 109 TRP A N 1
ATOM 909 C CA . TRP A 1 109 ? -9.590 -5.291 11.410 1.00 83.50 109 TRP A CA 1
ATOM 910 C C . TRP A 1 109 ? -10.982 -5.606 10.844 1.00 83.50 109 TRP A C 1
ATOM 912 O O . TRP A 1 109 ? -11.981 -5.211 11.449 1.00 83.50 109 TRP A O 1
ATOM 922 N N . ALA A 1 110 ? -11.062 -6.361 9.743 1.00 86.69 110 ALA A N 1
ATOM 923 C CA . ALA A 1 110 ? -12.317 -6.901 9.221 1.00 86.69 110 ALA A CA 1
ATOM 924 C C . ALA A 1 110 ? -12.992 -7.819 10.253 1.00 86.69 110 ALA A C 1
ATOM 926 O O . ALA A 1 110 ? -14.169 -7.630 10.553 1.00 86.69 110 ALA A O 1
ATOM 927 N N . TRP A 1 111 ? -12.218 -8.720 10.867 1.00 86.62 111 TRP A N 1
ATOM 928 C CA . TRP A 1 111 ? -12.687 -9.619 11.922 1.00 86.62 111 TRP A CA 1
ATOM 929 C C . TRP A 1 111 ? -13.203 -8.855 13.146 1.00 86.62 111 TRP A C 1
ATOM 931 O O . TRP A 1 111 ? -14.297 -9.112 13.635 1.00 86.62 111 TRP A O 1
ATOM 941 N N . GLN A 1 112 ? -12.429 -7.885 13.642 1.00 84.06 112 GLN A N 1
ATOM 942 C CA . GLN A 1 112 ? -12.767 -7.120 14.848 1.00 84.06 112 GLN A CA 1
ATOM 943 C C . GLN A 1 112 ? -13.947 -6.160 14.678 1.00 84.06 112 GLN A C 1
ATOM 945 O O . GLN A 1 112 ? -14.495 -5.715 15.687 1.00 84.06 112 GLN A O 1
ATOM 950 N N . SER A 1 113 ? -14.263 -5.779 13.441 1.00 81.56 113 SER A N 1
ATOM 951 C CA . SER A 1 113 ? -15.309 -4.803 13.123 1.00 81.56 113 SER A CA 1
ATOM 952 C C . SER A 1 113 ? -16.584 -5.459 12.585 1.00 81.56 113 SER A C 1
ATOM 954 O O . SER A 1 113 ? -17.436 -4.742 12.061 1.00 81.56 113 SER A O 1
ATOM 956 N N . SER A 1 114 ? -16.674 -6.789 12.617 1.00 82.88 114 SER A N 1
ATOM 957 C CA . SER A 1 114 ? -17.865 -7.546 12.230 1.00 82.88 114 SER A CA 1
ATOM 958 C C . SER A 1 114 ? -18.828 -7.638 13.414 1.00 82.88 114 SER A C 1
ATOM 960 O O . SER A 1 114 ? -18.393 -7.882 14.539 1.00 82.88 114 SER A O 1
ATOM 962 N N . GLU A 1 115 ? -20.116 -7.411 13.160 1.00 77.75 115 GLU A N 1
ATOM 963 C CA . GLU A 1 115 ? -21.177 -7.483 14.175 1.00 77.75 115 GLU A CA 1
ATOM 964 C C . GLU A 1 115 ? -21.822 -8.877 14.206 1.00 77.75 115 GLU A C 1
ATOM 966 O O . GLU A 1 115 ? -22.006 -9.437 15.283 1.00 77.75 115 GLU A O 1
ATOM 971 N N . ASP A 1 116 ? -22.083 -9.467 13.032 1.00 81.44 116 ASP A N 1
ATOM 972 C CA . ASP A 1 116 ? -22.837 -10.721 12.910 1.00 81.44 116 ASP A CA 1
ATOM 973 C C . ASP A 1 116 ? -21.944 -11.960 12.753 1.00 81.44 116 ASP A C 1
ATOM 975 O O . ASP A 1 116 ? -22.011 -12.904 13.540 1.00 81.44 116 ASP A O 1
ATOM 979 N N . ASN A 1 117 ? -21.131 -12.005 11.690 1.00 88.12 117 ASN A N 1
ATOM 980 C CA . ASN A 1 117 ? -20.376 -13.200 11.320 1.00 88.12 117 ASN A CA 1
ATOM 981 C C . ASN A 1 117 ? -18.934 -12.848 10.912 1.00 88.12 117 ASN A C 1
ATOM 983 O O . ASN A 1 117 ? -18.656 -12.618 9.727 1.00 88.12 117 ASN A O 1
ATOM 987 N N . PRO A 1 118 ? -17.990 -12.865 11.872 1.00 87.31 118 PRO A N 1
ATOM 988 C CA . PRO A 1 118 ? -16.624 -12.403 11.641 1.00 87.31 118 PRO A CA 1
ATOM 989 C C . PRO A 1 118 ? -15.862 -13.267 10.637 1.00 87.31 118 PRO A C 1
ATOM 991 O O . PRO A 1 118 ? -15.016 -12.755 9.902 1.00 87.31 118 PRO A O 1
ATOM 994 N N . VAL A 1 119 ? -16.190 -14.560 10.547 1.00 90.06 119 VAL A N 1
ATOM 995 C CA . VAL A 1 119 ? -15.593 -15.482 9.572 1.00 90.06 119 VAL A CA 1
ATOM 996 C C . VAL A 1 119 ? -15.999 -15.088 8.158 1.00 90.06 119 VAL A C 1
ATOM 998 O O . VAL A 1 119 ? -15.137 -14.931 7.291 1.00 90.06 119 VAL A O 1
ATOM 1001 N N . LYS A 1 120 ? -17.302 -14.885 7.931 1.00 89.62 120 LYS A N 1
ATOM 1002 C CA . LYS A 1 120 ? -17.833 -14.506 6.618 1.00 89.62 120 LYS A CA 1
ATOM 1003 C C . LYS A 1 120 ? -17.285 -13.152 6.171 1.00 89.62 120 LYS A C 1
ATOM 1005 O O . LYS A 1 120 ? -16.813 -13.038 5.042 1.00 89.62 120 LYS A O 1
ATOM 1010 N N . ASP A 1 121 ? -17.291 -12.155 7.050 1.00 87.62 121 ASP A N 1
ATOM 1011 C CA . ASP A 1 121 ? -16.834 -10.803 6.710 1.00 87.62 121 ASP A CA 1
ATOM 1012 C C . ASP A 1 121 ? -15.332 -10.756 6.422 1.00 87.62 121 ASP A C 1
ATOM 1014 O O . ASP A 1 121 ? -14.892 -10.086 5.486 1.00 87.62 121 ASP A O 1
ATOM 1018 N N . THR A 1 122 ? -14.542 -11.523 7.173 1.00 91.31 122 THR A N 1
ATOM 1019 C CA . THR A 1 122 ? -13.099 -11.648 6.932 1.00 91.31 122 THR A CA 1
ATOM 1020 C C . THR A 1 122 ? -12.815 -12.376 5.622 1.00 91.31 122 THR A C 1
ATOM 1022 O O . THR A 1 122 ? -11.910 -11.984 4.885 1.00 91.31 122 THR A O 1
ATOM 1025 N N . PHE A 1 123 ? -13.609 -13.395 5.287 1.00 92.88 123 PHE A N 1
ATOM 1026 C CA . PHE A 1 123 ? -13.496 -14.098 4.011 1.00 92.88 123 PHE A CA 1
ATOM 1027 C C . PHE A 1 123 ? -13.865 -13.197 2.824 1.00 92.88 123 PHE A C 1
ATOM 1029 O O . PHE A 1 123 ? -13.138 -13.156 1.832 1.00 92.88 123 PHE A O 1
ATOM 1036 N N . ILE A 1 124 ? -14.939 -12.408 2.940 1.00 92.06 124 ILE A N 1
ATOM 1037 C CA . ILE A 1 124 ? -15.314 -11.411 1.926 1.00 92.06 124 ILE A CA 1
ATOM 1038 C C . ILE A 1 124 ? -14.210 -10.358 1.782 1.00 92.06 124 ILE A C 1
ATOM 1040 O O . ILE A 1 124 ? -13.834 -10.020 0.660 1.00 92.06 124 ILE A O 1
ATOM 1044 N N . ALA A 1 125 ? -13.652 -9.866 2.892 1.00 91.56 125 ALA A N 1
ATOM 1045 C CA . ALA A 1 125 ? -12.530 -8.934 2.860 1.00 91.56 125 ALA A CA 1
ATOM 1046 C C . ALA A 1 125 ? -11.319 -9.542 2.138 1.00 91.56 125 ALA A C 1
ATOM 1048 O O . ALA A 1 125 ? -10.741 -8.891 1.271 1.00 91.56 125 ALA A O 1
ATOM 1049 N N . LEU A 1 126 ? -10.971 -10.798 2.428 1.00 93.62 126 LEU A N 1
ATOM 1050 C CA . LEU A 1 126 ? -9.887 -11.505 1.746 1.00 93.62 126 LEU A CA 1
ATOM 1051 C C . LEU A 1 126 ? -10.131 -11.599 0.233 1.00 93.62 126 LEU A C 1
ATOM 1053 O O . LEU A 1 126 ? -9.232 -11.275 -0.543 1.00 93.62 126 LEU A O 1
ATOM 1057 N N . LEU A 1 127 ? -11.341 -11.978 -0.190 1.00 93.81 127 LEU A N 1
ATOM 1058 C CA . LEU A 1 127 ? -11.704 -12.036 -1.608 1.00 93.81 127 LEU A CA 1
ATOM 1059 C C . LEU A 1 127 ? -11.584 -10.666 -2.284 1.00 93.81 127 LEU A C 1
ATOM 1061 O O . LEU A 1 127 ? -10.989 -10.566 -3.355 1.00 93.81 127 LEU A O 1
ATOM 1065 N N . LEU A 1 128 ? -12.084 -9.605 -1.645 1.00 94.00 128 LEU A N 1
ATOM 1066 C CA . LEU A 1 128 ? -11.984 -8.240 -2.170 1.00 94.00 128 LEU A CA 1
ATOM 1067 C C . LEU A 1 128 ? -10.534 -7.764 -2.286 1.00 94.00 128 LEU A C 1
ATOM 1069 O O . LEU A 1 128 ? -10.206 -7.065 -3.237 1.00 94.00 128 LEU A O 1
ATOM 1073 N N . ILE A 1 129 ? -9.663 -8.145 -1.350 1.00 93.69 129 ILE A N 1
ATOM 1074 C CA . ILE A 1 129 ? -8.236 -7.801 -1.393 1.00 93.69 129 ILE A CA 1
ATOM 1075 C C . ILE A 1 129 ? -7.525 -8.548 -2.527 1.00 93.69 129 ILE A C 1
ATOM 1077 O O . ILE A 1 129 ? -6.658 -7.977 -3.189 1.00 93.69 129 ILE A O 1
ATOM 1081 N N . LEU A 1 130 ? -7.891 -9.804 -2.780 1.00 92.56 130 LEU A N 1
ATOM 1082 C CA . LEU A 1 130 ? -7.235 -10.640 -3.786 1.00 92.56 130 LEU A CA 1
ATOM 1083 C C . LEU A 1 130 ? -7.798 -10.473 -5.201 1.00 92.56 130 LEU A C 1
ATOM 1085 O O . LEU A 1 130 ? -7.152 -10.919 -6.145 1.00 92.56 130 LEU A O 1
ATOM 1089 N N . VAL A 1 131 ? -8.951 -9.820 -5.376 1.00 94.19 131 VAL A N 1
ATOM 1090 C CA . VAL A 1 131 ? -9.639 -9.774 -6.675 1.00 94.19 131 VAL A CA 1
ATOM 1091 C C . VAL A 1 131 ? -8.798 -9.126 -7.778 1.00 94.19 131 VAL A C 1
ATOM 1093 O O . VAL A 1 131 ? -8.630 -9.727 -8.835 1.00 94.19 131 VAL A O 1
ATOM 1096 N N . ILE A 1 132 ? -8.210 -7.946 -7.542 1.00 93.19 132 ILE A N 1
ATOM 1097 C CA . ILE A 1 132 ? -7.430 -7.238 -8.569 1.00 93.19 132 ILE A CA 1
ATOM 1098 C C . ILE A 1 132 ? -6.104 -7.962 -8.844 1.00 93.19 132 ILE A C 1
ATOM 1100 O O . ILE A 1 132 ? -5.886 -8.313 -10.001 1.00 93.19 132 ILE A O 1
ATOM 1104 N N . PRO A 1 133 ? -5.252 -8.269 -7.840 1.00 90.56 133 PRO A N 1
ATOM 1105 C CA . PRO A 1 133 ? -4.032 -9.048 -8.052 1.00 90.56 133 PRO A CA 1
ATOM 1106 C C . PRO A 1 133 ? -4.295 -10.409 -8.701 1.00 90.56 133 PRO A C 1
ATOM 1108 O O . PRO A 1 133 ? -3.504 -10.866 -9.520 1.00 90.56 133 PRO A O 1
ATOM 1111 N N . GLY A 1 134 ? -5.402 -11.067 -8.348 1.00 90.25 134 GLY A N 1
ATOM 1112 C CA . GLY A 1 134 ? -5.814 -12.339 -8.931 1.00 90.25 134 GLY A CA 1
ATOM 1113 C C . GLY A 1 134 ? -6.129 -12.192 -10.415 1.00 90.25 134 GLY A C 1
ATOM 1114 O O . GLY A 1 134 ? -5.523 -12.867 -11.238 1.00 90.25 134 GLY A O 1
ATOM 1115 N N . ILE A 1 135 ? -7.009 -11.256 -10.777 1.00 93.00 135 ILE A N 1
ATOM 1116 C CA . ILE A 1 135 ? -7.388 -11.032 -12.179 1.00 93.00 135 ILE A CA 1
ATOM 1117 C C . ILE A 1 135 ? -6.184 -10.597 -13.022 1.00 93.00 135 ILE A C 1
ATOM 1119 O O . ILE A 1 135 ? -6.012 -11.090 -14.136 1.00 93.00 135 ILE A O 1
ATOM 1123 N N . THR A 1 136 ? -5.328 -9.713 -12.503 1.00 91.06 136 THR A N 1
ATOM 1124 C CA . THR A 1 136 ? -4.150 -9.246 -13.248 1.00 91.06 136 THR A CA 1
ATOM 1125 C C . THR A 1 136 ? -3.063 -10.312 -13.368 1.00 91.06 136 THR A C 1
ATOM 1127 O O . THR A 1 136 ? -2.323 -10.294 -14.349 1.00 91.06 136 THR A O 1
ATOM 1130 N N . SER A 1 137 ? -2.970 -11.258 -12.426 1.00 87.31 137 SER A N 1
ATOM 1131 C CA . SER A 1 137 ? -2.001 -12.363 -12.482 1.00 87.31 137 SER A CA 1
ATOM 1132 C C . SER A 1 137 ? -2.462 -13.564 -13.308 1.00 87.31 137 SER A C 1
ATOM 1134 O O . SER A 1 137 ? -1.614 -14.270 -13.852 1.00 87.31 137 SER A O 1
ATOM 1136 N N . LEU A 1 138 ? -3.773 -13.778 -13.468 1.00 90.62 138 LEU A N 1
ATOM 1137 C CA . LEU A 1 138 ? -4.335 -14.880 -14.259 1.00 90.62 138 LEU A CA 1
ATOM 1138 C C . LEU A 1 138 ? -3.698 -15.069 -15.649 1.00 90.62 138 LEU A C 1
ATOM 1140 O O . LEU A 1 138 ? -3.293 -16.197 -15.932 1.00 90.62 138 LEU A O 1
ATOM 1144 N N . PRO A 1 139 ? -3.551 -14.042 -16.514 1.00 90.38 139 PRO A N 1
ATOM 1145 C CA . PRO A 1 139 ? -2.949 -14.248 -17.833 1.00 90.38 139 PRO A CA 1
ATOM 1146 C C . PRO A 1 139 ? -1.502 -14.754 -17.745 1.00 90.38 139 PRO A C 1
ATOM 1148 O O . PRO A 1 139 ? -1.098 -15.590 -18.547 1.00 90.38 139 PRO A O 1
ATOM 1151 N N . PHE A 1 140 ? -0.737 -14.313 -16.743 1.00 88.25 140 PHE A N 1
ATOM 1152 C CA . PHE A 1 140 ? 0.645 -14.752 -16.537 1.00 88.25 140 PHE A CA 1
ATOM 1153 C C . PHE A 1 140 ? 0.725 -16.180 -15.996 1.00 88.25 140 PHE A C 1
ATOM 1155 O O . PHE A 1 140 ? 1.600 -16.939 -16.406 1.00 88.25 140 PHE A O 1
ATOM 1162 N N . ILE A 1 141 ? -0.206 -16.563 -15.119 1.00 90.50 141 ILE A N 1
ATOM 1163 C CA . ILE A 1 141 ? -0.305 -17.931 -14.597 1.00 90.50 141 ILE A CA 1
ATOM 1164 C C . ILE A 1 141 ? -0.673 -18.903 -15.723 1.00 90.50 141 ILE A C 1
ATOM 1166 O O . ILE A 1 141 ? -0.058 -19.963 -15.836 1.00 90.50 141 ILE A O 1
ATOM 1170 N N . LEU A 1 142 ? -1.640 -18.533 -16.568 1.00 93.06 142 LEU A N 1
ATOM 1171 C CA . LEU A 1 142 ? -2.054 -19.340 -17.719 1.00 93.06 142 LEU A CA 1
ATOM 1172 C C . LEU A 1 142 ? -0.945 -19.454 -18.773 1.00 93.06 142 LEU A C 1
ATOM 1174 O O . LEU A 1 142 ? -0.824 -20.495 -19.411 1.00 93.06 142 LEU A O 1
ATOM 1178 N N . TRP A 1 143 ? -0.129 -18.408 -18.941 1.00 93.44 143 TRP A N 1
ATOM 1179 C CA . TRP A 1 143 ? 1.000 -18.422 -19.871 1.00 93.44 143 TRP A CA 1
ATOM 1180 C C . TRP A 1 143 ? 2.168 -19.275 -19.361 1.00 93.44 143 TRP A C 1
ATOM 1182 O O . TRP A 1 143 ? 2.696 -20.109 -20.094 1.00 93.44 143 TRP A O 1
ATOM 1192 N N . ASN A 1 144 ? 2.607 -19.061 -18.115 1.00 90.62 144 ASN A N 1
ATOM 1193 C CA . ASN A 1 144 ? 3.666 -19.845 -17.480 1.00 90.62 144 ASN A CA 1
ATOM 1194 C C . ASN A 1 144 ? 3.608 -19.720 -15.946 1.00 90.62 144 ASN A C 1
ATOM 1196 O O . ASN A 1 144 ? 4.201 -18.816 -15.348 1.00 90.62 144 ASN A O 1
ATOM 1200 N N . ALA A 1 145 ? 2.925 -20.666 -15.302 1.00 88.81 145 ALA A N 1
ATOM 1201 C CA . ALA A 1 145 ? 2.771 -20.681 -13.850 1.00 88.81 145 ALA A CA 1
ATOM 1202 C C . ALA A 1 145 ? 4.117 -20.755 -13.105 1.00 88.81 145 ALA A C 1
ATOM 1204 O O . ALA A 1 145 ? 4.327 -20.024 -12.137 1.00 88.81 145 ALA A O 1
ATOM 1205 N N . GLU A 1 146 ? 5.050 -21.598 -13.557 1.00 87.12 146 GLU A N 1
ATOM 1206 C CA . GLU A 1 146 ? 6.342 -21.789 -12.887 1.00 87.12 146 GLU A CA 1
ATOM 1207 C C . GLU A 1 146 ? 7.179 -20.502 -12.884 1.00 87.12 146 GLU A C 1
ATOM 1209 O O . GLU A 1 146 ? 7.697 -20.093 -11.841 1.00 87.12 146 GLU A O 1
ATOM 1214 N N . GLY A 1 147 ? 7.271 -19.826 -14.030 1.00 83.50 147 GLY A N 1
ATOM 1215 C CA . GLY A 1 147 ? 7.970 -18.551 -14.175 1.00 83.50 147 GLY A CA 1
ATOM 1216 C C . GLY A 1 147 ? 7.343 -17.450 -13.322 1.00 83.50 147 GLY A C 1
ATOM 1217 O O . GLY A 1 147 ? 8.063 -16.711 -12.645 1.00 83.50 147 GLY A O 1
ATOM 1218 N N . PHE A 1 148 ? 6.008 -17.387 -13.276 1.00 85.31 148 PHE A N 1
ATOM 1219 C CA . PHE A 1 148 ? 5.291 -16.442 -12.423 1.00 85.31 148 PHE A CA 1
ATOM 1220 C C . PHE A 1 148 ? 5.632 -16.644 -10.937 1.00 85.31 148 PHE A C 1
ATOM 1222 O O . PHE A 1 148 ? 6.103 -15.709 -10.285 1.00 85.31 148 PHE A O 1
ATOM 1229 N N . PHE A 1 149 ? 5.491 -17.861 -10.400 1.00 84.31 149 PHE A N 1
ATOM 1230 C CA . PHE A 1 149 ? 5.795 -18.121 -8.987 1.00 84.31 149 PHE A CA 1
ATOM 1231 C C . PHE A 1 149 ? 7.278 -17.927 -8.651 1.00 84.31 149 PHE A C 1
ATOM 1233 O O . PHE A 1 149 ? 7.590 -17.364 -7.598 1.00 84.31 149 PHE A O 1
ATOM 1240 N N . LYS A 1 150 ? 8.199 -18.309 -9.549 1.00 81.25 150 LYS A N 1
ATOM 1241 C CA . LYS A 1 150 ? 9.635 -18.033 -9.374 1.00 81.25 150 LYS A CA 1
ATOM 1242 C C . LYS A 1 150 ? 9.924 -16.533 -9.297 1.00 81.25 150 LYS A C 1
ATOM 1244 O O . LYS A 1 150 ? 10.726 -16.128 -8.460 1.00 81.25 150 LYS A O 1
ATOM 1249 N N . SER A 1 151 ? 9.252 -15.705 -10.099 1.00 77.38 151 SER A N 1
ATOM 1250 C CA . SER A 1 151 ? 9.441 -14.245 -10.065 1.00 77.38 151 SER A CA 1
ATOM 1251 C C . SER A 1 151 ? 8.969 -13.605 -8.752 1.00 77.38 151 SER A C 1
ATOM 1253 O O . SER A 1 151 ? 9.638 -12.714 -8.228 1.00 77.38 151 SER A O 1
ATOM 1255 N N . ILE A 1 152 ? 7.875 -14.105 -8.165 1.00 79.19 152 ILE A N 1
ATOM 1256 C CA . ILE A 1 152 ? 7.401 -13.666 -6.842 1.00 79.19 152 ILE A CA 1
ATOM 1257 C C . ILE A 1 152 ? 8.389 -14.099 -5.755 1.00 79.19 152 ILE A C 1
ATOM 1259 O O . ILE A 1 152 ? 8.795 -13.294 -4.912 1.00 79.19 152 ILE A O 1
ATOM 1263 N N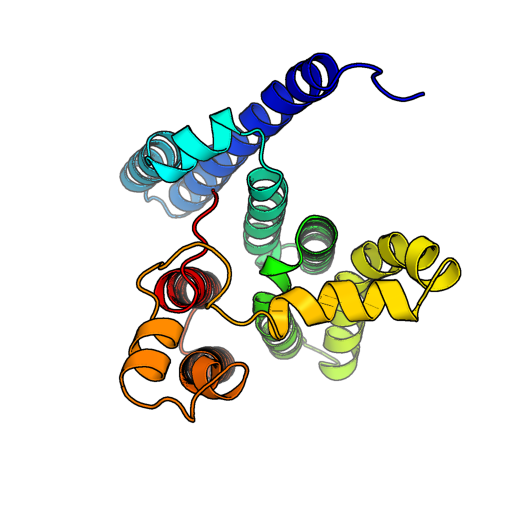 . LEU A 1 153 ? 8.800 -15.370 -5.781 1.00 75.31 153 LEU A N 1
ATOM 1264 C CA . LEU A 1 153 ? 9.712 -15.930 -4.784 1.00 75.31 153 LEU A CA 1
ATOM 1265 C C . LEU A 1 153 ? 11.101 -15.300 -4.845 1.00 75.31 153 LEU A C 1
ATOM 1267 O O 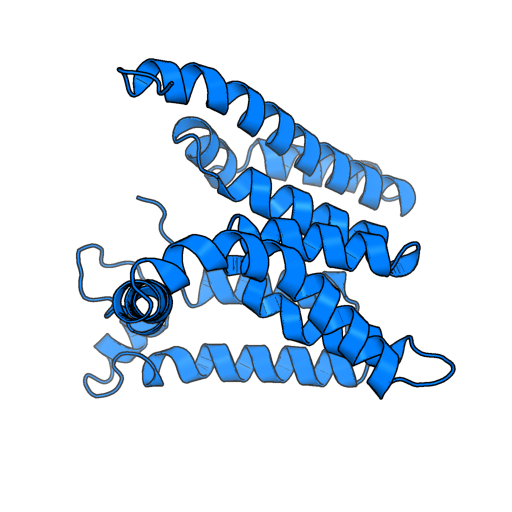. LEU A 1 153 ? 11.722 -15.142 -3.796 1.00 75.31 153 LEU A O 1
ATOM 1271 N N . PHE A 1 154 ? 11.550 -14.854 -6.019 1.00 69.56 154 PHE A N 1
ATOM 1272 C CA . PHE A 1 154 ? 12.838 -14.185 -6.185 1.00 69.56 154 PHE A CA 1
ATOM 1273 C C . PHE A 1 154 ? 12.998 -12.992 -5.235 1.00 69.56 154 PHE A C 1
ATOM 1275 O O . PHE A 1 154 ? 14.051 -12.830 -4.625 1.00 69.56 154 PHE A O 1
ATOM 1282 N N . SER A 1 155 ? 11.945 -12.196 -5.012 1.00 62.69 155 SER A N 1
ATOM 1283 C CA . SER A 1 155 ? 12.015 -11.071 -4.068 1.00 62.69 155 SER A CA 1
ATOM 1284 C C . SER A 1 155 ? 12.140 -11.518 -2.602 1.00 62.69 155 SER A C 1
ATOM 1286 O O . SER A 1 155 ? 12.648 -10.759 -1.771 1.00 62.69 155 SER A O 1
ATOM 1288 N N . ALA A 1 156 ? 11.688 -12.730 -2.266 1.00 62.78 156 ALA A N 1
ATOM 1289 C CA . ALA A 1 156 ? 11.789 -13.310 -0.928 1.00 62.78 156 ALA A CA 1
ATOM 1290 C C . ALA A 1 156 ? 13.130 -14.030 -0.704 1.00 62.78 156 ALA A C 1
ATOM 1292 O O . ALA A 1 156 ? 13.699 -13.920 0.385 1.00 62.78 156 ALA A O 1
ATOM 1293 N N . THR A 1 157 ? 13.656 -14.703 -1.728 1.00 59.78 157 THR A N 1
ATOM 1294 C CA . THR A 1 157 ? 14.878 -15.521 -1.668 1.00 59.78 157 THR A CA 1
ATOM 1295 C C . THR A 1 157 ? 16.127 -14.807 -2.186 1.00 59.78 157 THR A C 1
ATOM 1297 O O . THR A 1 157 ? 17.186 -15.427 -2.242 1.00 59.78 157 THR A O 1
ATOM 1300 N N . ARG A 1 158 ? 16.032 -13.524 -2.571 1.00 56.78 158 ARG A N 1
ATOM 1301 C CA . ARG A 1 158 ? 17.187 -12.742 -3.036 1.00 56.78 158 ARG A CA 1
ATOM 1302 C C . ARG A 1 158 ? 18.281 -12.725 -1.969 1.00 56.78 158 ARG A C 1
ATOM 1304 O O . ARG A 1 158 ? 18.042 -12.243 -0.862 1.00 56.78 158 ARG A O 1
ATOM 1311 N N . ASN A 1 159 ? 19.463 -13.214 -2.336 1.00 54.47 159 ASN A N 1
ATOM 1312 C CA . ASN A 1 159 ? 20.673 -13.093 -1.534 1.00 54.47 159 ASN A CA 1
ATOM 1313 C C . ASN A 1 159 ? 21.177 -11.631 -1.606 1.00 54.47 159 ASN A C 1
ATOM 1315 O O . ASN A 1 159 ? 21.231 -11.089 -2.717 1.00 54.47 159 ASN A O 1
ATOM 1319 N N . PRO A 1 160 ? 21.488 -10.952 -0.484 1.00 52.72 160 PRO A N 1
ATOM 1320 C CA . PRO A 1 160 ? 21.968 -9.566 -0.497 1.00 52.72 160 PRO A CA 1
ATOM 1321 C C . PRO A 1 160 ? 23.319 -9.361 -1.206 1.00 52.72 160 PRO A C 1
ATOM 1323 O O . PRO A 1 160 ? 23.598 -8.239 -1.615 1.00 52.72 160 PRO A O 1
ATOM 1326 N N . ASP A 1 161 ? 24.097 -10.421 -1.450 1.00 48.81 161 ASP A N 1
ATOM 1327 C CA . ASP A 1 161 ? 25.446 -10.355 -2.050 1.00 48.81 161 ASP A CA 1
ATOM 1328 C C . ASP A 1 161 ? 25.488 -9.923 -3.533 1.00 48.81 161 ASP A C 1
ATOM 1330 O O . ASP A 1 161 ? 26.552 -9.791 -4.138 1.00 48.81 161 ASP A O 1
ATOM 1334 N N . GLY A 1 162 ? 24.332 -9.691 -4.158 1.00 44.59 162 GLY A N 1
ATOM 1335 C CA . GLY A 1 162 ? 24.239 -9.246 -5.542 1.00 44.59 162 GLY A CA 1
ATOM 1336 C C . GLY A 1 162 ? 24.240 -7.723 -5.689 1.00 44.59 162 GLY A C 1
ATOM 1337 O O . GLY A 1 162 ? 23.172 -7.122 -5.767 1.00 44.59 162 GLY A O 1
ATOM 1338 N N . HIS A 1 163 ? 25.429 -7.148 -5.876 1.00 45.00 163 HIS A N 1
ATOM 1339 C CA . HIS A 1 163 ? 25.711 -5.882 -6.586 1.00 45.00 163 HIS A CA 1
ATOM 1340 C C . HIS A 1 163 ? 25.603 -4.540 -5.832 1.00 45.00 163 HIS A C 1
ATOM 1342 O O . HIS A 1 163 ? 26.121 -3.555 -6.352 1.00 45.00 163 HIS A O 1
ATOM 1348 N N . VAL A 1 164 ? 25.046 -4.457 -4.615 1.00 44.91 164 VAL A N 1
ATOM 1349 C CA . VAL A 1 164 ? 25.106 -3.220 -3.798 1.00 44.91 164 VAL A CA 1
ATOM 1350 C C . VAL A 1 164 ? 25.206 -3.569 -2.309 1.00 44.91 164 VAL A C 1
ATOM 1352 O O . VAL A 1 164 ? 24.245 -4.067 -1.727 1.00 44.91 164 VAL A O 1
ATOM 1355 N N . ASN A 1 165 ? 26.350 -3.272 -1.679 1.00 47.72 165 ASN A N 1
ATOM 1356 C CA . ASN A 1 165 ? 26.547 -3.372 -0.226 1.00 47.72 165 ASN A CA 1
ATOM 1357 C C . ASN A 1 165 ? 25.735 -2.281 0.493 1.00 47.72 165 ASN A C 1
ATOM 1359 O O . ASN A 1 165 ? 26.270 -1.251 0.901 1.00 47.72 165 ASN A O 1
ATOM 1363 N N . ALA A 1 166 ? 24.424 -2.482 0.617 1.00 48.59 166 ALA A N 1
ATOM 1364 C CA . ALA A 1 166 ? 23.570 -1.622 1.422 1.00 48.59 166 ALA A CA 1
ATOM 1365 C C . ALA A 1 166 ? 23.653 -2.057 2.901 1.00 48.59 166 ALA A C 1
ATOM 1367 O O . ALA A 1 166 ? 23.431 -3.239 3.191 1.00 48.59 166 ALA A O 1
ATOM 1368 N N . PRO A 1 167 ? 23.935 -1.141 3.851 1.00 54.75 167 PRO A N 1
ATOM 1369 C CA . PRO A 1 167 ? 23.962 -1.459 5.275 1.00 54.75 167 PRO A CA 1
ATOM 1370 C C . PRO A 1 167 ? 22.536 -1.762 5.749 1.00 54.75 167 PRO A C 1
ATOM 1372 O O . PRO A 1 167 ? 21.762 -0.876 6.102 1.00 54.75 167 PRO A O 1
ATOM 1375 N N . SER A 1 168 ? 22.173 -3.038 5.713 1.00 59.03 168 SER A N 1
ATOM 1376 C CA . SER A 1 168 ? 20.908 -3.575 6.206 1.00 59.03 168 SER A CA 1
ATOM 1377 C C . SER A 1 168 ? 21.188 -4.534 7.356 1.00 59.03 168 SER A C 1
ATOM 1379 O O . SER A 1 168 ? 22.265 -5.126 7.426 1.00 59.03 168 SER A O 1
ATOM 1381 N N . LEU A 1 169 ? 20.228 -4.688 8.272 1.00 57.25 169 LEU A N 1
ATOM 1382 C CA . LEU A 1 169 ? 20.391 -5.583 9.422 1.00 57.25 169 LEU A CA 1
ATOM 1383 C C . LEU A 1 169 ? 20.685 -7.027 8.969 1.00 57.25 169 LEU A C 1
ATOM 1385 O O . LEU A 1 169 ? 21.497 -7.703 9.582 1.00 57.25 169 LEU A O 1
ATOM 1389 N N . ASP A 1 170 ? 20.071 -7.457 7.863 1.00 53.38 170 ASP A N 1
ATOM 1390 C CA . ASP A 1 170 ? 20.308 -8.747 7.199 1.00 53.38 170 ASP A CA 1
ATOM 1391 C C . ASP A 1 170 ? 21.780 -8.883 6.744 1.00 53.38 170 ASP A C 1
ATOM 1393 O O . ASP A 1 170 ? 22.463 -9.839 7.111 1.00 53.38 170 ASP A O 1
ATOM 1397 N N . GLY A 1 171 ? 22.323 -7.857 6.075 1.00 60.50 171 GLY A N 1
ATOM 1398 C CA . GLY A 1 171 ? 23.735 -7.817 5.676 1.00 60.50 171 GLY A CA 1
ATOM 1399 C C . GLY A 1 171 ? 24.710 -7.795 6.861 1.00 60.50 171 GLY A C 1
ATOM 1400 O O . GLY A 1 171 ? 25.717 -8.495 6.836 1.00 60.50 171 GLY A O 1
ATOM 1401 N N . LEU A 1 172 ? 24.400 -7.053 7.931 1.00 65.31 172 LEU A N 1
ATOM 1402 C CA . LEU A 1 172 ? 25.230 -7.003 9.146 1.00 65.31 172 LEU A CA 1
ATOM 1403 C C . LEU A 1 172 ? 25.219 -8.329 9.923 1.00 65.31 172 LEU A C 1
ATOM 1405 O O . LEU A 1 172 ? 26.254 -8.747 10.440 1.00 65.31 172 LEU A O 1
ATOM 1409 N N . ILE A 1 173 ? 24.068 -9.003 9.993 1.00 63.44 173 ILE A N 1
ATOM 1410 C CA . ILE A 1 173 ? 23.944 -10.326 10.620 1.00 63.44 173 ILE A CA 1
ATOM 1411 C C . ILE A 1 173 ? 24.695 -11.371 9.788 1.00 63.44 173 ILE A C 1
ATOM 1413 O O . ILE A 1 173 ? 25.399 -12.193 10.368 1.00 63.44 173 ILE A O 1
ATOM 1417 N N . THR A 1 174 ? 24.610 -11.299 8.456 1.00 59.59 174 THR A N 1
ATOM 1418 C CA . THR A 1 174 ? 25.352 -12.181 7.538 1.00 59.59 174 THR A CA 1
ATOM 1419 C C . THR A 1 174 ? 26.869 -11.974 7.659 1.00 59.59 174 THR A C 1
ATOM 1421 O O . THR A 1 174 ? 27.625 -12.942 7.679 1.00 59.59 174 THR A O 1
ATOM 1424 N N . LEU A 1 175 ? 27.322 -10.724 7.830 1.00 64.44 175 LEU A N 1
ATOM 1425 C CA . LEU A 1 175 ? 28.727 -10.377 8.097 1.00 64.44 175 LEU A CA 1
ATOM 1426 C C . LEU A 1 175 ? 29.239 -10.946 9.431 1.00 64.44 175 LEU A C 1
ATOM 1428 O O . LEU A 1 175 ? 30.404 -11.324 9.524 1.00 64.44 175 LEU A O 1
ATOM 1432 N N . SER A 1 176 ? 28.390 -10.995 10.463 1.00 64.75 176 SER A N 1
ATOM 1433 C CA . SER A 1 176 ? 28.761 -11.525 11.781 1.00 64.75 176 SER A CA 1
ATOM 1434 C C . SER A 1 176 ? 28.639 -13.048 11.879 1.00 64.75 176 SER A C 1
ATOM 1436 O O . SER A 1 176 ? 29.391 -13.647 12.641 1.00 64.75 176 SER A O 1
ATOM 1438 N N . ASN A 1 177 ? 27.696 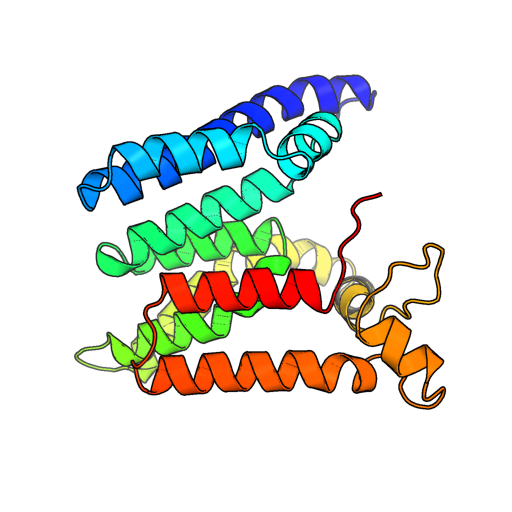-13.661 11.157 1.00 66.00 177 ASN A N 1
ATOM 1439 C CA . ASN A 1 177 ? 27.431 -15.098 11.141 1.00 66.00 177 ASN A CA 1
ATOM 1440 C C . ASN A 1 177 ? 27.165 -15.559 9.691 1.00 66.00 177 ASN A C 1
ATOM 1442 O O . ASN A 1 177 ? 26.034 -15.425 9.215 1.00 66.00 177 ASN A O 1
ATOM 1446 N N . PRO A 1 178 ? 28.146 -16.172 9.005 1.00 65.25 178 PRO A N 1
ATOM 1447 C CA . PRO A 1 178 ? 28.004 -16.578 7.602 1.00 65.25 178 PRO A CA 1
ATOM 1448 C C . PRO A 1 178 ? 26.956 -17.684 7.365 1.00 65.25 178 PRO A C 1
ATOM 1450 O O . PRO A 1 178 ? 26.523 -17.880 6.236 1.00 65.25 178 PRO A O 1
ATOM 1453 N N . ASP A 1 179 ? 26.481 -18.373 8.410 1.00 64.56 179 ASP A N 1
ATOM 1454 C CA . ASP A 1 179 ? 25.398 -19.369 8.315 1.00 64.56 179 ASP A CA 1
ATOM 1455 C C . ASP A 1 179 ? 23.983 -18.751 8.283 1.00 64.56 179 ASP A C 1
ATOM 1457 O O . ASP A 1 179 ? 22.983 -19.441 8.026 1.00 64.56 179 ASP A O 1
ATOM 1461 N N . PHE A 1 180 ? 23.865 -17.450 8.569 1.00 59.28 180 PHE A N 1
ATOM 1462 C CA . PHE A 1 180 ? 22.604 -16.709 8.564 1.00 59.28 180 PHE A CA 1
ATOM 1463 C C . PHE A 1 180 ? 22.390 -16.023 7.214 1.00 59.28 180 PHE A C 1
ATOM 1465 O O . PHE A 1 180 ? 22.427 -14.807 7.116 1.00 59.28 180 PHE A O 1
ATOM 1472 N N . ILE A 1 181 ? 22.117 -16.817 6.178 1.00 61.84 181 ILE A N 1
ATOM 1473 C CA . ILE A 1 181 ? 21.822 -16.314 4.828 1.00 61.84 181 ILE A CA 1
ATOM 1474 C C . ILE A 1 181 ? 20.326 -16.485 4.507 1.00 61.84 181 ILE A C 1
ATOM 1476 O O . ILE A 1 181 ? 19.694 -17.496 4.844 1.00 61.84 181 ILE A O 1
ATOM 1480 N N . GLY A 1 182 ? 19.731 -15.491 3.842 1.00 64.38 182 GLY A N 1
ATOM 1481 C CA . GLY A 1 182 ? 18.389 -15.578 3.258 1.00 64.38 182 GLY A CA 1
ATOM 1482 C C . GLY A 1 182 ? 17.245 -15.492 4.277 1.00 64.38 182 GLY A C 1
ATOM 1483 O O . GLY A 1 182 ? 17.099 -14.508 4.994 1.00 64.38 182 GLY A O 1
ATOM 1484 N N . ILE A 1 183 ? 16.370 -16.506 4.330 1.00 64.44 183 ILE A N 1
ATOM 1485 C CA . ILE A 1 183 ? 15.141 -16.479 5.159 1.00 64.44 183 ILE A CA 1
ATOM 1486 C C . ILE A 1 183 ? 15.467 -16.343 6.656 1.00 64.44 183 ILE A C 1
ATOM 1488 O O . ILE A 1 183 ? 14.734 -15.676 7.388 1.00 64.44 183 ILE A O 1
ATOM 1492 N N . LYS A 1 184 ? 16.583 -16.931 7.109 1.00 68.19 184 LYS A N 1
ATOM 1493 C CA . LYS A 1 184 ? 17.012 -16.880 8.515 1.00 68.19 184 LYS A CA 1
ATOM 1494 C C . LYS A 1 184 ? 17.401 -15.466 8.948 1.00 68.19 184 LYS A C 1
ATOM 1496 O O . LYS A 1 184 ? 17.046 -15.056 10.047 1.00 68.19 184 LYS A O 1
ATOM 1501 N N . ALA A 1 185 ? 18.051 -14.696 8.081 1.00 64.19 185 ALA A N 1
ATOM 1502 C CA . ALA A 1 185 ? 18.418 -13.311 8.367 1.00 64.19 185 ALA A CA 1
ATOM 1503 C C . ALA A 1 185 ? 17.204 -12.360 8.391 1.00 64.19 185 ALA A C 1
ATOM 1505 O O . ALA A 1 185 ? 17.241 -11.299 9.012 1.00 64.19 185 ALA A O 1
ATOM 1506 N N . LYS A 1 186 ? 16.073 -12.790 7.813 1.00 67.62 186 LYS A N 1
ATOM 1507 C CA . LYS A 1 186 ? 14.783 -12.083 7.860 1.00 67.62 186 LYS A CA 1
ATOM 1508 C C . LYS A 1 186 ? 13.929 -12.439 9.087 1.00 67.62 186 LYS A C 1
ATOM 1510 O O . LYS A 1 186 ? 12.886 -11.814 9.291 1.00 67.62 186 LYS A O 1
ATOM 1515 N N . LEU A 1 187 ? 14.357 -13.377 9.943 1.00 72.38 187 LEU A N 1
ATOM 1516 C CA . LEU A 1 187 ? 13.641 -13.744 11.179 1.00 72.38 187 LEU A CA 1
ATOM 1517 C C . LEU A 1 187 ? 13.370 -12.555 12.117 1.00 72.38 187 LEU A C 1
ATOM 1519 O O . LEU A 1 187 ? 12.230 -12.437 12.573 1.00 72.38 187 LEU A O 1
ATOM 1523 N N . PRO A 1 188 ? 14.327 -11.640 12.380 1.00 73.50 188 PRO A N 1
ATOM 1524 C CA . PRO A 1 188 ? 14.065 -10.467 13.214 1.00 73.50 188 PRO A CA 1
ATOM 1525 C C . PRO A 1 188 ? 12.933 -9.593 12.658 1.00 73.50 188 PRO A C 1
ATOM 1527 O O . PRO A 1 188 ? 12.083 -9.123 13.413 1.00 73.50 188 PRO A O 1
ATOM 1530 N N . MET A 1 189 ? 12.859 -9.437 11.330 1.00 72.62 189 MET A N 1
ATOM 1531 C CA . MET A 1 189 ? 11.771 -8.707 10.674 1.00 72.62 189 MET A CA 1
ATOM 1532 C C . MET A 1 189 ? 10.423 -9.386 10.922 1.00 72.62 189 MET A C 1
ATOM 1534 O O . MET A 1 189 ? 9.473 -8.730 11.349 1.00 72.62 189 MET A O 1
ATOM 1538 N N . VAL A 1 190 ? 10.343 -10.700 10.691 1.00 75.94 190 VAL A N 1
ATOM 1539 C CA . VAL A 1 190 ? 9.111 -11.481 10.890 1.00 75.94 190 VAL A CA 1
ATOM 1540 C C . VAL A 1 190 ? 8.663 -11.436 12.351 1.00 75.94 190 VAL A C 1
ATOM 1542 O O . VAL A 1 190 ? 7.469 -11.285 12.618 1.00 75.94 190 VAL A O 1
ATOM 1545 N N . LEU A 1 191 ? 9.602 -11.502 13.297 1.00 79.69 191 LEU A N 1
ATOM 1546 C CA . LEU A 1 191 ? 9.319 -11.426 14.728 1.00 79.69 191 LEU A CA 1
ATOM 1547 C C . LEU A 1 191 ? 8.680 -10.086 15.093 1.00 79.69 191 LEU A C 1
ATOM 1549 O O . LEU A 1 191 ? 7.599 -10.059 15.682 1.00 79.69 191 LEU A O 1
ATOM 1553 N N . VAL A 1 192 ? 9.291 -8.966 14.707 1.00 77.06 192 VAL A N 1
ATOM 1554 C CA . VAL A 1 192 ? 8.741 -7.647 15.045 1.00 77.06 192 VAL A CA 1
ATOM 1555 C C . VAL A 1 192 ? 7.419 -7.396 14.316 1.00 77.06 192 VAL A C 1
ATOM 1557 O O . VAL A 1 192 ? 6.488 -6.849 14.906 1.00 77.06 192 VAL A O 1
ATOM 1560 N N . MET A 1 193 ? 7.275 -7.852 13.068 1.00 76.38 193 MET A N 1
ATOM 1561 C CA . MET A 1 193 ? 5.985 -7.809 12.375 1.00 76.38 193 MET A CA 1
ATOM 1562 C C . MET A 1 193 ? 4.908 -8.579 13.145 1.00 76.38 193 MET A C 1
ATOM 1564 O O . MET A 1 193 ? 3.815 -8.050 13.347 1.00 76.38 193 MET A O 1
ATOM 1568 N N . SER A 1 194 ? 5.235 -9.780 13.623 1.00 79.19 194 SER A N 1
ATOM 1569 C CA . SER A 1 194 ? 4.351 -10.610 14.450 1.00 79.19 194 SER A CA 1
ATOM 1570 C C . SER A 1 194 ? 3.951 -9.897 15.738 1.00 79.19 194 SER A C 1
ATOM 1572 O O . SER A 1 194 ? 2.769 -9.866 16.070 1.00 79.19 194 SER A O 1
ATOM 1574 N N . LEU A 1 195 ? 4.889 -9.227 16.413 1.00 78.81 195 LEU A N 1
ATOM 1575 C CA . LEU A 1 195 ? 4.583 -8.411 17.592 1.00 78.81 195 LEU A CA 1
ATOM 1576 C C . LEU A 1 195 ? 3.615 -7.266 17.266 1.00 78.81 195 LEU A C 1
ATOM 1578 O O . LEU A 1 195 ? 2.644 -7.066 17.993 1.00 78.81 195 LEU A O 1
ATOM 1582 N N . VAL A 1 196 ? 3.806 -6.556 16.148 1.00 76.94 196 VAL A N 1
ATOM 1583 C CA . VAL A 1 196 ? 2.869 -5.500 15.719 1.00 76.94 196 VAL A CA 1
ATOM 1584 C C . VAL A 1 196 ? 1.478 -6.075 15.431 1.00 76.94 196 VAL A C 1
ATOM 1586 O O . VAL A 1 196 ? 0.475 -5.443 15.771 1.00 76.94 196 VAL A O 1
ATOM 1589 N N . PHE A 1 197 ? 1.389 -7.264 14.828 1.00 77.06 197 PHE A N 1
ATOM 1590 C CA . PHE A 1 197 ? 0.110 -7.945 14.610 1.00 77.06 197 PHE A CA 1
ATOM 1591 C C . PHE A 1 197 ? -0.574 -8.314 15.926 1.00 77.06 197 PHE A C 1
ATOM 1593 O O . PHE A 1 197 ? -1.753 -8.008 16.094 1.00 77.06 197 PHE A O 1
ATOM 1600 N N . LEU A 1 198 ? 0.159 -8.894 16.876 1.00 78.12 198 LEU A N 1
ATOM 1601 C CA . LEU A 1 198 ? -0.370 -9.254 18.192 1.00 78.12 198 LEU A CA 1
ATOM 1602 C C . LEU A 1 198 ? -0.860 -8.020 18.966 1.00 78.12 198 LEU A C 1
ATOM 1604 O O . LEU A 1 198 ? -1.939 -8.051 19.560 1.00 78.12 198 LEU A O 1
ATOM 1608 N N . SER A 1 199 ? -0.126 -6.908 18.909 1.00 73.38 199 SER A N 1
ATOM 1609 C CA . SER A 1 199 ? -0.541 -5.645 19.534 1.00 73.38 199 SER A CA 1
ATOM 1610 C C . SER A 1 199 ? -1.783 -5.037 18.869 1.00 73.38 199 SER A C 1
ATOM 1612 O O . SER A 1 199 ? -2.654 -4.505 19.562 1.00 73.38 199 SER A O 1
ATOM 1614 N N . ALA A 1 200 ? -1.913 -5.159 17.542 1.00 71.75 200 ALA A N 1
ATOM 1615 C CA . ALA A 1 200 ? -3.121 -4.760 16.817 1.00 71.75 200 ALA A CA 1
ATOM 1616 C C . ALA A 1 200 ? -4.323 -5.665 17.156 1.00 71.75 200 ALA A C 1
ATOM 1618 O O . ALA A 1 200 ? -5.434 -5.173 17.360 1.00 71.75 200 ALA A O 1
ATOM 1619 N N . MET A 1 201 ? -4.109 -6.978 17.309 1.00 72.81 201 MET A N 1
ATOM 1620 C CA . MET A 1 201 ? -5.146 -7.912 17.771 1.00 72.81 201 MET A CA 1
ATOM 1621 C C . MET A 1 201 ? -5.659 -7.555 19.169 1.00 72.81 201 MET A C 1
ATOM 1623 O O . MET A 1 201 ? -6.856 -7.656 19.424 1.00 72.81 201 MET A O 1
ATOM 1627 N N . LYS A 1 202 ? -4.779 -7.069 20.052 1.00 74.62 202 LYS A N 1
ATOM 1628 C CA . LYS A 1 202 ? -5.136 -6.589 21.396 1.00 74.62 202 LYS A CA 1
ATOM 1629 C C . LYS A 1 202 ? -5.742 -5.176 21.420 1.00 74.62 202 LYS A C 1
ATOM 1631 O O . LYS A 1 202 ? -5.982 -4.654 22.504 1.00 74.62 202 LYS A O 1
ATOM 1636 N N . ARG A 1 203 ? -5.977 -4.544 20.257 1.00 66.19 203 ARG A N 1
ATOM 1637 C CA . ARG A 1 203 ? -6.482 -3.160 20.101 1.00 66.19 203 ARG A CA 1
ATOM 1638 C C . ARG A 1 203 ? -5.645 -2.088 20.821 1.00 66.19 203 ARG A C 1
ATOM 1640 O O . ARG A 1 203 ? -6.119 -0.979 21.035 1.00 66.19 203 ARG A O 1
ATOM 1647 N N . GLN A 1 204 ? -4.392 -2.389 21.165 1.00 56.56 204 GLN A N 1
ATOM 1648 C CA . GLN A 1 204 ? -3.514 -1.455 21.884 1.00 56.56 204 GLN A CA 1
ATOM 1649 C C . GLN A 1 204 ? -2.934 -0.368 20.970 1.00 56.56 204 GLN A C 1
ATOM 1651 O O . GLN A 1 204 ? -2.456 0.655 21.449 1.00 56.56 204 GLN A O 1
ATOM 1656 N N . ILE A 1 205 ? -2.955 -0.591 19.652 1.00 63.59 205 ILE A N 1
ATOM 1657 C CA . ILE A 1 205 ? -2.352 0.292 18.654 1.00 63.59 205 ILE A CA 1
ATOM 1658 C C . ILE A 1 205 ? -3.382 0.568 17.554 1.00 63.59 205 ILE A C 1
ATOM 1660 O O . ILE A 1 205 ? -4.002 -0.357 17.030 1.00 63.59 205 ILE A O 1
ATOM 1664 N N . GLY A 1 206 ? -3.561 1.843 17.199 1.00 61.47 206 GLY A N 1
ATOM 1665 C CA . GLY A 1 206 ? -4.432 2.255 16.098 1.00 61.47 206 GLY A CA 1
ATOM 1666 C C . GLY A 1 206 ? -3.879 1.849 14.726 1.00 61.47 206 GLY A C 1
ATOM 1667 O O . GLY A 1 206 ? -2.669 1.723 14.539 1.00 61.47 206 GLY A O 1
ATOM 1668 N N . ILE A 1 207 ? -4.766 1.693 13.739 1.00 64.19 207 ILE A N 1
ATOM 1669 C CA . ILE A 1 207 ? -4.434 1.203 12.386 1.00 64.19 207 ILE A CA 1
ATOM 1670 C C . ILE A 1 207 ? -3.322 2.033 11.730 1.00 64.19 207 ILE A C 1
ATOM 1672 O O . ILE A 1 207 ? -2.395 1.467 11.154 1.00 64.19 207 ILE A O 1
ATOM 1676 N N . TYR A 1 208 ? -3.383 3.363 11.851 1.00 61.00 208 TYR A N 1
ATOM 1677 C CA . TYR A 1 208 ? -2.380 4.273 11.290 1.00 61.00 208 TYR A CA 1
ATOM 1678 C C . TYR A 1 208 ? -0.995 4.043 11.905 1.00 61.00 208 TYR A C 1
ATOM 1680 O O . TYR A 1 208 ? -0.007 3.927 11.183 1.00 61.00 208 TYR A O 1
ATOM 1688 N N . THR A 1 209 ? -0.924 3.886 13.227 1.00 60.34 209 THR A N 1
ATOM 1689 C CA . THR A 1 209 ? 0.323 3.612 13.950 1.00 60.34 209 THR A CA 1
ATOM 1690 C C . THR A 1 209 ? 0.866 2.225 13.601 1.00 60.34 209 THR A C 1
ATOM 1692 O O . THR A 1 209 ? 2.061 2.083 13.357 1.00 60.34 209 THR A O 1
ATOM 1695 N N . SER A 1 210 ? 0.004 1.207 13.483 1.00 59.00 210 SER A N 1
ATOM 1696 C CA . SER A 1 210 ? 0.403 -0.144 13.056 1.00 59.00 210 SER A CA 1
ATOM 1697 C C . SER A 1 210 ? 0.910 -0.193 11.610 1.00 59.00 210 SER A C 1
ATOM 1699 O O . SER A 1 210 ? 1.857 -0.927 11.320 1.00 59.00 210 SER A O 1
ATOM 1701 N N . ALA A 1 211 ? 0.298 0.578 10.707 1.00 59.16 211 ALA A N 1
ATOM 1702 C CA . ALA A 1 211 ? 0.725 0.684 9.314 1.00 59.16 211 ALA A CA 1
ATOM 1703 C C . ALA A 1 211 ? 2.070 1.418 9.193 1.00 59.16 211 ALA A C 1
ATOM 1705 O O . ALA A 1 211 ? 2.968 0.943 8.494 1.00 59.16 211 ALA A O 1
ATOM 1706 N N . LEU A 1 212 ? 2.241 2.518 9.933 1.00 60.72 212 LEU A N 1
ATOM 1707 C CA . LEU A 1 212 ? 3.475 3.306 9.950 1.00 60.72 212 LEU A CA 1
ATOM 1708 C C . LEU A 1 212 ? 4.644 2.519 10.551 1.00 60.72 212 LEU A C 1
ATOM 1710 O O . LEU A 1 212 ? 5.715 2.470 9.946 1.00 60.72 212 LEU A O 1
ATOM 1714 N N . LEU A 1 213 ? 4.428 1.839 11.684 1.00 55.75 213 LEU A N 1
ATOM 1715 C CA . LEU A 1 213 ? 5.439 0.983 12.312 1.00 55.75 213 LEU A CA 1
ATOM 1716 C C . LEU A 1 213 ? 5.948 -0.079 11.339 1.00 55.75 213 LEU A C 1
ATOM 1718 O O . LEU A 1 213 ? 7.152 -0.276 11.254 1.00 55.75 213 LEU A O 1
ATOM 1722 N N . ARG A 1 214 ? 5.074 -0.714 10.548 1.00 57.09 214 ARG A N 1
ATOM 1723 C CA . ARG A 1 214 ? 5.507 -1.724 9.568 1.00 57.09 214 ARG A CA 1
ATOM 1724 C C . ARG A 1 214 ? 6.207 -1.153 8.348 1.00 57.09 214 ARG A C 1
ATOM 1726 O O . ARG A 1 214 ? 7.166 -1.765 7.883 1.00 57.09 214 ARG A O 1
ATOM 1733 N N . GLY A 1 215 ? 5.751 -0.009 7.840 1.00 52.38 215 GLY A N 1
ATOM 1734 C CA . GLY A 1 215 ? 6.434 0.690 6.750 1.00 52.38 215 GLY A CA 1
ATOM 1735 C C . GLY A 1 215 ? 7.859 1.086 7.147 1.00 52.38 215 GLY A C 1
ATOM 1736 O O . GLY A 1 215 ? 8.811 0.774 6.432 1.00 52.38 215 GLY A O 1
ATOM 1737 N N . CYS A 1 216 ? 8.008 1.674 8.338 1.00 51.22 216 CYS A N 1
ATOM 1738 C CA . CYS A 1 216 ? 9.301 2.052 8.905 1.00 51.22 216 CYS A CA 1
ATOM 1739 C C . CYS A 1 216 ? 10.192 0.824 9.151 1.00 51.22 216 CYS A C 1
ATOM 1741 O O . CYS A 1 216 ? 11.358 0.820 8.766 1.00 51.22 216 CYS A O 1
ATOM 1743 N N . LEU A 1 217 ? 9.635 -0.265 9.694 1.00 49.41 217 LEU A N 1
ATOM 1744 C CA . LEU A 1 217 ? 10.411 -1.471 9.980 1.00 49.41 217 LEU A CA 1
ATOM 1745 C C . LEU A 1 217 ? 10.920 -2.180 8.726 1.00 49.41 217 LEU A C 1
ATOM 1747 O O . LEU A 1 217 ? 12.046 -2.677 8.709 1.00 49.41 217 LEU A O 1
ATOM 1751 N N . LYS A 1 218 ? 10.103 -2.210 7.665 1.00 47.84 218 LYS A N 1
ATOM 1752 C CA . LYS A 1 218 ? 10.549 -2.714 6.368 1.00 47.84 218 LYS A CA 1
ATOM 1753 C C . LYS A 1 218 ? 11.718 -1.878 5.853 1.00 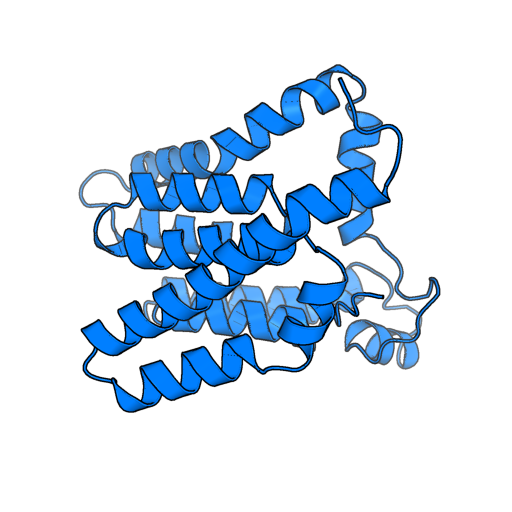47.84 218 LYS A C 1
ATOM 1755 O O . LYS A 1 218 ? 12.703 -2.466 5.432 1.00 47.84 218 LYS A O 1
ATOM 1760 N N . SER A 1 219 ? 11.623 -0.550 5.931 1.00 47.66 219 SER A N 1
ATOM 1761 C CA . SER A 1 219 ? 12.685 0.361 5.486 1.00 47.66 219 SER A CA 1
ATOM 1762 C C . SER A 1 219 ? 13.968 0.262 6.321 1.00 47.66 219 SER A C 1
ATOM 1764 O O . SER A 1 219 ? 15.047 0.494 5.786 1.00 47.66 219 SER A O 1
ATOM 1766 N N . LEU A 1 220 ? 13.861 -0.066 7.614 1.00 41.59 220 LEU A N 1
ATOM 1767 C CA . LEU A 1 220 ? 14.999 -0.180 8.533 1.00 41.59 220 LEU A CA 1
ATOM 1768 C C . LEU A 1 220 ? 15.739 -1.525 8.397 1.00 41.59 220 LEU A C 1
ATOM 1770 O O . LEU A 1 220 ? 16.949 -1.585 8.591 1.00 41.59 220 LEU A O 1
ATOM 1774 N N . ILE A 1 221 ? 15.021 -2.609 8.078 1.00 42.28 221 ILE A N 1
ATOM 1775 C CA . ILE A 1 221 ? 15.578 -3.976 8.057 1.00 42.28 221 ILE A CA 1
ATOM 1776 C C . ILE A 1 221 ? 15.882 -4.453 6.629 1.00 42.28 221 ILE A C 1
ATOM 1778 O O . ILE A 1 221 ? 16.889 -5.115 6.402 1.00 42.28 221 ILE A O 1
ATOM 1782 N N . CYS A 1 222 ? 15.052 -4.077 5.656 1.00 41.53 222 CYS A N 1
ATOM 1783 C CA . CYS A 1 222 ? 15.295 -4.240 4.225 1.00 41.53 222 CYS A CA 1
ATOM 1784 C C . CYS A 1 222 ? 15.525 -2.847 3.643 1.00 41.53 222 CYS A C 1
ATOM 1786 O O . CYS A 1 222 ? 14.573 -2.195 3.211 1.00 41.53 222 CYS A O 1
ATOM 1788 N N . TYR A 1 223 ? 16.771 -2.378 3.629 1.00 38.53 223 TYR A N 1
ATOM 1789 C CA . TYR A 1 223 ? 17.107 -1.164 2.894 1.00 38.53 223 TYR A CA 1
ATOM 1790 C C . TYR A 1 223 ? 16.788 -1.408 1.409 1.00 38.53 223 TYR A C 1
ATOM 1792 O O . TYR A 1 223 ? 17.541 -2.057 0.685 1.00 38.53 223 TYR A O 1
ATOM 1800 N N . ILE A 1 224 ? 15.615 -0.954 0.963 1.00 34.69 224 ILE A N 1
ATOM 1801 C CA . ILE A 1 224 ? 15.295 -0.812 -0.453 1.00 34.69 224 ILE A CA 1
ATOM 1802 C C . ILE A 1 224 ? 16.010 0.465 -0.865 1.00 34.69 224 ILE A C 1
ATOM 1804 O O . ILE A 1 224 ? 15.441 1.554 -0.834 1.00 34.69 224 ILE A O 1
ATOM 1808 N N . GLN A 1 225 ? 17.284 0.326 -1.209 1.00 28.95 225 GLN A N 1
ATOM 1809 C CA . GLN A 1 225 ? 17.889 1.280 -2.115 1.00 28.95 225 GLN A CA 1
ATOM 1810 C C . GLN A 1 225 ? 17.238 1.007 -3.474 1.00 28.95 225 GLN A C 1
ATOM 1812 O O . GLN A 1 225 ? 17.486 -0.020 -4.108 1.00 28.95 225 GLN A O 1
ATOM 1817 N N . ALA A 1 226 ? 16.307 1.887 -3.856 1.00 31.64 226 ALA A N 1
ATOM 1818 C CA . ALA A 1 226 ? 16.125 2.182 -5.270 1.00 31.64 226 ALA A CA 1
ATOM 1819 C C . ALA A 1 226 ? 17.517 2.542 -5.838 1.00 31.64 226 ALA A C 1
ATOM 1821 O O . ALA A 1 226 ? 18.305 3.117 -5.075 1.00 31.64 226 ALA A O 1
ATOM 1822 N N . PRO A 1 227 ? 17.837 2.118 -7.075 1.00 35.62 227 PRO A N 1
ATOM 1823 C CA . PRO A 1 227 ? 19.142 2.366 -7.690 1.00 35.62 227 PRO A CA 1
ATOM 1824 C C . PRO A 1 227 ? 19.550 3.835 -7.580 1.00 35.62 227 PRO A C 1
ATOM 1826 O O . PRO A 1 227 ? 18.639 4.691 -7.630 1.00 35.62 227 PRO A O 1
#

Radius of gyration: 19.19 Å; chains: 1; bounding box: 52×45×52 Å

Secondary structure (DSSP, 8-state):
---SSHHHHHHHHHHHHHHHHHHHHHHHHHHHHHTT-HHHHHHHHHHHHHSHHHHHHHHTT-THHHHHHHHHHHHHHTTT-HHHHHHHHHHHHHH-GGGGGGHHHHHHHHHHT-SS-HHHHHHHHHHHHHHHHHHHHHHHHHHHHHHHHHHHHHHHH--TTSS-----HHHHHHHH-TT--TTTTTHHHHHHHHHHHHHHHTT-S-HHHHHHHHHHHHHHHS-----

pLDDT: mean 77.9, std 15.56, range [28.95, 94.19]

Sequence (227 aa):
MGFQDYSDWISLWRPIFLMVNIGIAGLIFYHLYNHKLFIFGWFAALLWLLNRWTLYVSIDANLDFLAIFFMILSLMLLPKHKSKAFLMFSLSLGIKQIAIFLVPLYLIWAWQSSEDNPVKDTFIALLLILVIPGITSLPFILWNAEGFFKSILFSATRNPDGHVNAPSLDGLITLSNPDFIGIKAKLPMVLVMSLVFLSAMKRQIGIYTSALLRGCLKSLICYIQAP